Protein 2HPW (pdb70)

Sequence (228 aa):
TEGAKLFEKEIPYITELEGDVEGMKFIIKGEGTGDATTGTIKAKYICTTGDLPVPWATILSSLVFCFAKYPRHIADFFKSTQPDGYSQDRIISFDNDGQYDVKAKVTYENGTLYNRVTVKGTGFKSNGNILGMRVLYHSPPHAVYILPDRKNGGMKIEYNKAFDVMGGGHQMARHAQFNKPLGAWEEDYPLYHHLTVWTSFGKDPDDDETDHLTIVEVIKAVDLETYR

Solvent-accessible surface area: 10646 Å² total

InterPro domains:
  IPR000786 Green fluorescent protein, GFP [PR01229] (6-30)
  IPR000786 Green fluorescent protein, GFP [PR01229] (31-51)
  IPR000786 Green fluorescent protein, GFP [PR01229] (52-72)
  IPR000786 Green fluorescent protein, GFP [PR01229] (73-88)
  IPR000786 Green fluorescent protein, GFP [PR01229] (110-130)
  IPR000786 Green fluorescent protein, GFP [PR01229] (131-150)
  IPR000786 Green fluorescent protein, GFP [PR01229] (151-172)
  IPR000786 Green fluorescent protein, GFP [PR01229] (174-193)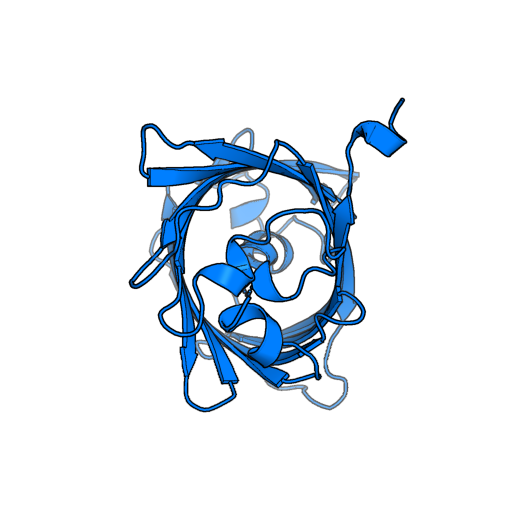
  IPR000786 Green fluorescent protein, GFP [PR01229] (194-212)
  IPR009017 Green fluorescent protein [G3DSA:2.40.155.10] (1-235)
  IPR009017 Green fluorescent protein [SSF54511] (6-229)
  IPR011584 Green fluorescent protein-related [PF01353] (17-229)

CATH classification: 2.40.155.10

Secondary structure (DSSP, 8-state):
-HHHHTTSS-EEEEEEEEEEETTEEEEEEEEEEEETTTTEEEEEEEETTSS-SS-HHHHTTT--GGGSB--TTS--HHHHTTTT-EEEEEEEEETTS-EEEEEEEEEEETTEEEEEEEEEEES--TTSTTTTT-B-S----EEEEEEEEGGGTEEEEEEEEEEEBTTS-EEEEEEEEEEEESS-----PPPSEEEEEEEEEE--T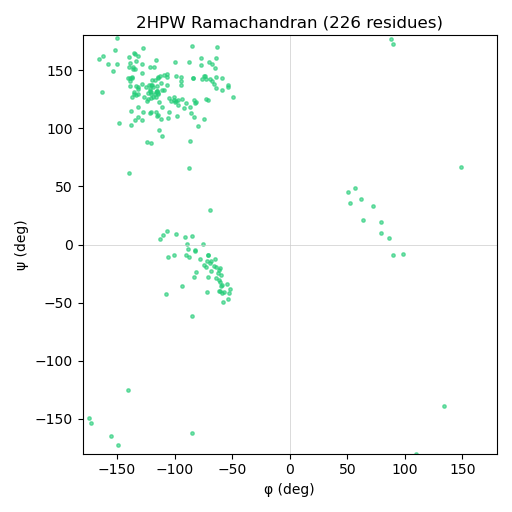T-SSS-EEEEEEEEEEE-GGGG-

Radius of gyration: 17.04 Å; Cα contacts (8 Å, |Δi|>4): 608; chains: 1; bounding box: 48×45×38 Å

Foldseek 3Di:
DVLLVLQQAKFKEWEWEWEAAVNDTWIKIKTWIAHLCQQKTWIKIFGPVAADQWAPQVCVVLRACSSANEDPPFDDQQRQLPQQWKKKWKWKQKPVAWIWGKIWTWHDDPGHIYIYMYIYIDGGDCPDCTSVVFFDRDWAKWKKKWAFDVVVAWTWIWTWTWTFGPPGDTIIITITMTMHRNDDHPPPTGHIWMKMKGKDWDDDPVDPDTHMIIMIMGIYIGDCVVVD

Organism: Clytia gregaria (NCBI:txid27801)

Structure (mmCIF, N/CA/C/O backbone):
data_2HPW
#
_entry.id   2HPW
#
_cell.length_a   53.091
_cell.length_b   91.446
_cell.length_c   110.612
_cell.angle_alpha   90.00
_cell.angle_beta   90.00
_cell.angle_gamma   90.00
#
_symmetry.space_group_name_H-M   'I 2 2 2'
#
loop_
_entity.id
_entity.type
_entity.pdbx_description
1 polymer 'Green fluorescent protein'
2 water water
#
loop_
_atom_site.group_PDB
_atom_site.id
_atom_site.type_symbol
_atom_site.label_atom_id
_atom_site.label_alt_id
_atom_site.label_comp_id
_atom_site.label_asym_id
_atom_site.label_entity_id
_atom_site.label_seq_id
_atom_site.pdbx_PDB_ins_code
_atom_site.Cartn_x
_atom_site.Cartn_y
_atom_site.Cartn_z
_atom_site.occupancy
_atom_site.B_iso_or_equiv
_atom_site.auth_seq_id
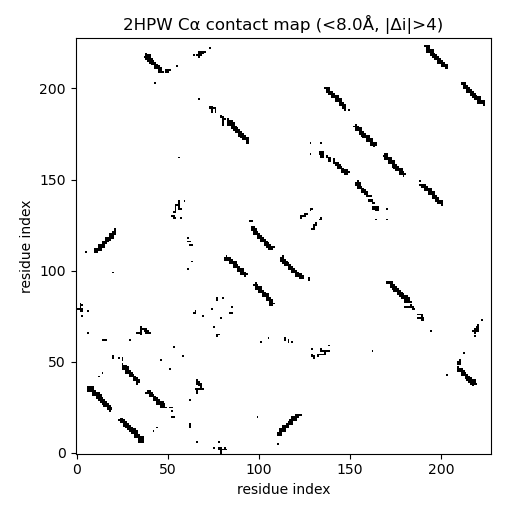_atom_site.auth_comp_id
_atom_site.auth_asym_id
_atom_site.auth_atom_id
_atom_site.pdbx_PDB_model_num
ATOM 1 N N . THR A 1 5 ? 22.148 -12.169 -50.129 1.00 38.66 5 THR A N 1
ATOM 2 C CA . THR A 1 5 ? 21.867 -12.670 -51.522 1.00 38.20 5 THR A CA 1
ATOM 3 C C . THR A 1 5 ? 21.766 -14.206 -51.594 1.00 35.45 5 THR A C 1
ATOM 4 O O . THR A 1 5 ? 20.840 -14.744 -52.215 1.00 33.86 5 THR A O 1
ATOM 8 N N . GLU A 1 6 ? 22.713 -14.898 -50.952 1.00 31.75 6 GLU A N 1
ATOM 9 C CA . GLU A 1 6 ? 22.725 -16.359 -50.929 1.00 29.13 6 GLU A CA 1
ATOM 10 C C . GLU A 1 6 ? 21.434 -16.924 -50.331 1.00 24.95 6 GLU A C 1
ATOM 11 O O . GLU A 1 6 ? 20.800 -17.795 -50.927 1.00 22.96 6 GLU A O 1
ATOM 17 N N . GLY A 1 7 ? 21.041 -16.408 -49.161 1.00 19.76 7 GLY A N 1
ATOM 18 C CA . GLY A 1 7 ? 19.833 -16.883 -48.482 1.00 14.67 7 GLY A CA 1
ATOM 19 C C . GLY A 1 7 ? 18.590 -16.752 -49.351 1.00 13.74 7 GLY A C 1
ATOM 20 O O . GLY A 1 7 ? 17.751 -17.666 -49.394 1.00 15.24 7 GLY A O 1
ATOM 21 N N . ALA A 1 8 ? 18.472 -15.630 -50.075 1.00 12.95 8 ALA A N 1
ATOM 22 C CA . ALA A 1 8 ? 17.254 -15.396 -50.882 1.00 13.74 8 ALA A CA 1
ATOM 23 C C . ALA A 1 8 ? 17.078 -16.414 -52.002 1.00 12.06 8 ALA A C 1
ATOM 24 O O . ALA A 1 8 ? 15.942 -16.721 -52.396 1.00 13.35 8 ALA A O 1
ATOM 26 N N . LYS A 1 9 ? 18.203 -16.946 -52.509 1.00 14.18 9 LYS A N 1
ATOM 27 C CA . LYS A 1 9 ? 18.149 -17.965 -53.585 1.00 15.46 9 LYS A CA 1
ATOM 28 C C . LYS A 1 9 ? 17.377 -19.214 -53.156 1.00 13.73 9 LYS A C 1
ATOM 29 O O . LYS A 1 9 ? 16.781 -19.913 -53.991 1.00 15.19 9 LYS A O 1
ATOM 35 N N . LEU A 1 10 ? 17.355 -19.472 -51.846 1.00 11.54 10 LEU A N 1
ATOM 36 C CA . LEU A 1 10 ? 16.685 -20.644 -51.302 1.00 10.68 10 LEU A CA 1
ATOM 37 C C . LEU A 1 10 ? 15.172 -20.550 -51.435 1.00 12.26 10 LEU A C 1
ATOM 38 O O . LEU A 1 10 ? 14.470 -21.549 -51.311 1.00 12.01 10 LEU A O 1
ATOM 43 N N . PHE A 1 11 ? 14.685 -19.325 -51.699 1.00 10.87 11 PHE A N 1
ATOM 44 C CA . PHE A 1 11 ? 13.246 -19.024 -51.719 1.00 14.44 11 PHE A CA 1
ATOM 45 C C . PHE A 1 11 ? 12.710 -18.724 -53.122 1.00 16.23 11 PHE A C 1
ATOM 46 O O . PHE A 1 11 ? 11.564 -18.328 -53.272 1.00 14.72 11 PHE A O 1
ATOM 54 N N . GLU A 1 12 ? 13.547 -18.932 -54.141 1.00 15.74 12 GLU A N 1
ATOM 55 C CA . GLU A 1 12 ? 13.170 -18.634 -55.536 1.00 16.61 12 GLU A CA 1
ATOM 56 C C . GLU A 1 12 ? 12.075 -19.560 -56.092 1.00 17.08 12 GLU A C 1
ATOM 57 O O . GLU A 1 12 ? 11.475 -19.274 -57.132 1.00 17.68 12 GLU A O 1
ATOM 63 N N . LYS A 1 13 ? 11.814 -20.661 -55.392 1.00 16.51 13 LYS A N 1
ATOM 64 C CA . LYS A 1 13 ? 10.675 -21.515 -55.700 1.00 18.58 13 LYS A CA 1
ATOM 65 C C . LYS A 1 13 ? 9.835 -21.755 -54.442 1.00 15.00 13 LYS A C 1
ATOM 66 O O . LYS A 1 13 ? 10.252 -21.401 -53.328 1.00 14.76 13 LYS A O 1
ATOM 72 N N . GLU A 1 14 ? 8.653 -22.325 -54.629 1.00 13.26 14 GLU A N 1
ATOM 73 C CA . GLU A 1 14 ? 7.813 -22.729 -53.510 1.00 13.46 14 GLU A CA 1
ATOM 74 C C . GLU A 1 14 ? 8.528 -23.822 -52.738 1.00 14.35 14 GLU A C 1
ATOM 75 O O . GLU A 1 14 ? 9.087 -24.757 -53.335 1.00 16.05 14 GLU A O 1
ATOM 81 N N . ILE A 1 15 ? 8.537 -23.702 -51.412 1.00 12.32 15 ILE A N 1
ATOM 82 C CA . ILE A 1 15 ? 9.207 -24.703 -50.559 1.00 10.97 15 ILE A CA 1
ATOM 83 C C . ILE A 1 15 ? 8.293 -25.108 -49.392 1.00 10.05 15 ILE A C 1
ATOM 84 O O . ILE A 1 15 ? 7.357 -24.357 -49.043 1.00 11.69 15 ILE A O 1
ATOM 89 N N . PRO A 1 16 ? 8.543 -26.303 -48.794 1.00 10.99 16 PRO A N 1
ATOM 90 C CA . PRO A 1 16 ? 7.736 -26.700 -47.642 1.00 9.89 16 PRO A CA 1
ATOM 91 C C . PRO A 1 16 ? 7.956 -25.772 -46.455 1.00 9.97 16 PRO A C 1
ATOM 92 O O . PRO A 1 16 ? 9.042 -25.189 -46.301 1.00 9.78 16 PRO A O 1
ATOM 96 N N . TYR A 1 17 ? 6.918 -25.682 -45.638 1.00 11.10 17 TYR A N 1
ATOM 97 C CA . TYR A 1 17 ? 6.833 -24.807 -44.489 1.00 9.36 17 TYR A CA 1
ATOM 98 C C . TYR A 1 17 ? 6.188 -25.616 -43.342 1.00 9.02 17 TYR A C 1
ATOM 99 O O . TYR A 1 17 ? 5.019 -26.033 -43.435 1.00 10.65 17 TYR A O 1
ATOM 108 N N . ILE A 1 18 ? 6.979 -25.836 -42.278 1.00 10.79 18 ILE A N 1
ATOM 109 C CA . ILE A 1 18 ? 6.531 -26.629 -41.116 1.00 11.56 18 ILE A CA 1
ATOM 110 C C . ILE A 1 18 ? 6.556 -25.728 -39.890 1.00 10.91 18 ILE A C 1
ATOM 111 O O . ILE A 1 18 ? 7.498 -24.985 -39.708 1.00 9.21 18 ILE A O 1
ATOM 116 N N . THR A 1 19 ? 5.499 -25.805 -39.077 1.00 9.30 19 THR A N 1
ATOM 117 C CA . THR A 1 19 ? 5.398 -25.018 -37.846 1.00 9.56 19 THR A CA 1
ATOM 118 C C . THR A 1 19 ? 5.225 -25.972 -36.669 1.00 10.93 19 THR A C 1
ATOM 119 O O . THR A 1 19 ? 4.477 -26.962 -36.762 1.00 12.15 19 THR A O 1
ATOM 123 N N . GLU A 1 20 ? 5.935 -25.680 -35.580 1.00 9.92 20 GLU A N 1
ATOM 124 C CA . GLU A 1 20 ? 5.730 -26.385 -34.325 1.00 12.70 20 GLU A CA 1
ATOM 125 C C . GLU A 1 20 ? 5.607 -25.327 -33.251 1.00 10.82 20 GLU A C 1
ATOM 126 O O . GLU A 1 20 ? 6.521 -24.553 -33.033 1.00 11.40 20 GLU A O 1
ATOM 132 N N . LEU A 1 21 ? 4.451 -25.291 -32.603 1.00 8.48 21 LEU A N 1
ATOM 133 C CA . LEU A 1 21 ? 4.211 -24.329 -31.533 1.00 8.55 21 LEU A CA 1
ATOM 134 C C . LEU A 1 21 ? 3.834 -25.050 -30.245 1.00 11.68 21 LEU A C 1
ATOM 135 O O . LEU A 1 21 ? 2.950 -25.919 -30.245 1.00 11.05 21 LEU A O 1
ATOM 140 N N . GLU A 1 22 ? 4.518 -24.677 -29.163 1.00 10.04 22 GLU A N 1
ATOM 141 C CA . GLU A 1 22 ? 4.195 -25.155 -27.810 1.00 12.11 22 GLU A CA 1
ATOM 142 C C . GLU A 1 22 ? 3.647 -23.960 -27.010 1.00 12.05 22 GLU A C 1
ATOM 143 O O . GLU A 1 22 ? 4.370 -22.983 -26.771 1.00 10.99 22 GLU A O 1
ATOM 146 N N . GLY A 1 23 ? 2.390 -24.067 -26.564 1.00 10.70 23 GLY A N 1
ATOM 147 C CA . GLY A 1 23 ? 1.725 -22.958 -25.887 1.00 10.85 23 GLY A CA 1
ATOM 148 C C . GLY A 1 23 ? 1.263 -23.289 -24.489 1.00 13.45 23 GLY A C 1
ATOM 149 O O . GLY A 1 23 ? 0.999 -24.455 -24.170 1.00 12.04 23 GLY A O 1
ATOM 150 N N . ASP A 1 24 ? 1.182 -22.258 -23.651 1.00 11.13 24 ASP A N 1
ATOM 151 C CA . ASP A 1 24 ? 0.693 -22.382 -22.281 1.00 10.99 24 ASP A CA 1
ATOM 152 C C . ASP A 1 24 ? 0.016 -21.050 -21.975 1.00 12.23 24 ASP A C 1
ATOM 153 O O . ASP A 1 24 ? 0.694 -20.037 -21.790 1.00 12.67 24 ASP A O 1
ATOM 158 N N . VAL A 1 25 ? -1.320 -21.055 -21.972 1.00 9.50 25 VAL A N 1
ATOM 159 C CA . VAL A 1 25 ? -2.082 -19.850 -21.693 1.00 10.56 25 VAL A CA 1
ATOM 160 C C . VAL A 1 25 ? -2.851 -20.102 -20.411 1.00 11.38 25 VAL A C 1
ATOM 161 O O . VAL A 1 25 ? -3.728 -20.988 -20.373 1.00 12.11 25 VAL A O 1
ATOM 165 N N . GLU A 1 26 ? -2.495 -19.347 -19.356 1.00 11.34 26 GLU A N 1
ATOM 166 C CA . GLU A 1 26 ? -3.115 -19.512 -18.032 1.00 10.04 26 GLU A CA 1
ATOM 167 C C . GLU A 1 26 ? -3.061 -20.984 -17.569 1.00 10.85 26 GLU A C 1
ATOM 168 O O . GLU A 1 26 ? -3.992 -21.473 -16.913 1.00 11.30 26 GLU A O 1
ATOM 174 N N . GLY A 1 27 ? -1.968 -21.671 -17.907 1.00 10.56 27 GLY A N 1
ATOM 175 C CA . GLY A 1 27 ? -1.764 -23.055 -17.476 1.00 10.71 27 GLY A CA 1
ATOM 176 C C . GLY A 1 27 ? -2.339 -24.080 -18.450 1.00 11.96 27 GLY A C 1
ATOM 177 O O . GLY A 1 27 ? -2.089 -25.285 -18.313 1.00 14.53 27 GLY A O 1
ATOM 178 N N . MET A 1 28 ? -3.091 -23.614 -19.449 1.00 10.30 28 MET A N 1
ATOM 179 C CA . MET A 1 28 ? -3.670 -24.529 -20.429 1.00 11.03 28 MET A CA 1
ATOM 180 C C . MET A 1 28 ? -2.633 -24.750 -21.484 1.00 13.02 28 MET A C 1
ATOM 181 O O . MET A 1 28 ? -2.270 -23.820 -22.200 1.00 12.19 28 MET A O 1
ATOM 186 N N . LYS A 1 29 ? -2.132 -25.975 -21.552 1.00 11.92 29 LYS A N 1
ATOM 187 C CA . LYS A 1 29 ? -1.045 -26.319 -22.466 1.00 12.55 29 LYS A CA 1
ATOM 188 C C . LYS A 1 29 ? -1.570 -26.886 -23.785 1.00 12.92 29 LYS A C 1
ATOM 189 O O . LYS A 1 29 ? -2.535 -27.657 -23.805 1.00 12.20 29 LYS A O 1
ATOM 193 N N . PHE A 1 30 ? -0.933 -26.501 -24.890 1.00 10.53 30 PHE A N 1
ATOM 194 C CA . PHE A 1 30 ? -1.348 -26.991 -26.189 1.00 12.75 30 PHE A CA 1
ATOM 195 C C . PHE A 1 30 ? -0.177 -27.069 -27.139 1.00 11.89 30 PHE A C 1
ATOM 196 O O . PHE A 1 30 ? 0.831 -26.366 -26.956 1.00 12.15 30 PHE A O 1
ATOM 204 N N . ILE A 1 31 ? -0.305 -27.944 -28.133 1.00 10.94 31 ILE A N 1
ATOM 205 C CA . ILE A 1 31 ? 0.695 -28.061 -29.190 1.00 11.33 31 ILE A CA 1
ATOM 206 C C . ILE A 1 31 ? -0.005 -27.895 -30.535 1.00 11.16 31 ILE A C 1
ATOM 207 O O . ILE A 1 31 ? -1.082 -28.446 -30.755 1.00 10.85 31 ILE A O 1
ATOM 212 N N . ILE A 1 32 ? 0.605 -27.103 -31.423 1.00 10.54 32 ILE A N 1
ATOM 213 C CA . ILE A 1 32 ? 0.105 -26.952 -32.774 1.00 9.91 32 ILE A CA 1
ATOM 214 C C . ILE A 1 32 ? 1.189 -27.389 -33.745 1.00 9.45 32 ILE A C 1
ATOM 215 O O . ILE A 1 32 ? 2.366 -26.989 -33.606 1.00 11.60 32 ILE A O 1
ATOM 220 N N . LYS A 1 33 ? 0.804 -28.246 -34.703 1.00 9.86 33 LYS A N 1
ATOM 221 C CA . LYS A 1 33 ? 1.715 -28.642 -35.783 1.00 13.38 33 LYS A CA 1
ATOM 222 C C . LYS A 1 33 ? 1.155 -28.153 -37.108 1.00 12.38 33 LYS A C 1
ATOM 223 O O . LYS A 1 33 ? 0.008 -28.419 -37.435 1.00 11.70 33 LYS A O 1
ATOM 229 N N . GLY A 1 34 ? 1.970 -27.431 -37.870 1.00 11.32 34 GLY A N 1
ATOM 230 C CA . GLY A 1 34 ? 1.533 -26.932 -39.172 1.00 11.25 34 GLY A CA 1
ATOM 231 C C . GLY A 1 34 ? 2.310 -27.569 -40.295 1.00 10.17 34 GLY A C 1
ATOM 232 O O . GLY A 1 34 ? 3.513 -27.853 -40.156 1.00 10.67 34 GLY A O 1
ATOM 233 N N . GLU A 1 35 ? 1.617 -27.815 -41.411 1.00 11.62 35 GLU A N 1
ATOM 234 C CA . GLU A 1 35 ? 2.262 -28.318 -42.617 1.00 15.76 35 GLU A CA 1
ATOM 235 C C . GLU A 1 35 ? 1.725 -27.515 -43.788 1.00 11.59 35 GLU A C 1
ATOM 236 O O . GLU A 1 35 ? 0.508 -27.326 -43.925 1.00 13.17 35 GLU A O 1
ATOM 242 N N . GLY A 1 36 ? 2.632 -26.995 -44.612 1.00 10.44 36 GLY A N 1
ATOM 243 C CA . GLY A 1 36 ? 2.206 -26.197 -45.762 1.00 11.65 36 GLY A CA 1
ATOM 244 C C . GLY A 1 36 ? 3.348 -25.840 -46.677 1.00 12.55 36 GLY A C 1
ATOM 245 O O . GLY A 1 36 ? 4.357 -26.557 -46.748 1.00 11.12 36 GLY A O 1
ATOM 246 N N . THR A 1 37 ? 3.183 -24.731 -47.387 1.00 10.83 37 THR A N 1
ATOM 247 C CA . THR A 1 37 ? 4.190 -24.247 -48.331 1.00 10.66 37 THR A CA 1
ATOM 248 C C . THR A 1 37 ? 4.319 -22.734 -48.218 1.00 10.65 37 THR A C 1
ATOM 249 O O . THR A 1 37 ? 3.401 -22.064 -47.773 1.00 10.41 37 THR A O 1
ATOM 253 N N . GLY A 1 38 ? 5.471 -22.209 -48.611 1.00 9.40 38 GLY A N 1
ATOM 254 C CA . GLY A 1 38 ? 5.615 -20.755 -48.740 1.00 8.71 38 GLY A CA 1
ATOM 255 C C . GLY A 1 38 ? 6.254 -20.472 -50.079 1.00 9.92 38 GLY A C 1
ATOM 256 O O . GLY A 1 38 ? 7.221 -21.138 -50.473 1.00 10.11 38 GLY A O 1
ATOM 257 N N . ASP A 1 39 ? 5.703 -19.483 -50.785 1.00 10.09 39 ASP A N 1
ATOM 258 C CA . ASP A 1 39 ? 6.191 -19.122 -52.111 1.00 11.05 39 ASP A CA 1
ATOM 259 C C . ASP A 1 39 ? 6.570 -17.633 -52.162 1.00 11.43 39 ASP A C 1
ATOM 260 O O . ASP A 1 39 ? 5.726 -16.759 -52.522 1.00 10.94 39 ASP A O 1
ATOM 265 N N . ALA A 1 40 ? 7.824 -17.337 -51.808 1.00 11.89 40 ALA A N 1
ATOM 266 C CA . ALA A 1 40 ? 8.288 -15.923 -51.718 1.00 11.18 40 ALA A CA 1
ATOM 267 C C . ALA A 1 40 ? 8.209 -15.181 -53.060 1.00 13.21 40 ALA A C 1
ATOM 268 O O . ALA A 1 40 ? 8.161 -13.942 -53.082 1.00 14.37 40 ALA A O 1
ATOM 270 N N . THR A 1 41 ? 8.185 -15.920 -54.180 1.00 11.28 41 THR A N 1
ATOM 271 C CA . THR A 1 41 ? 8.049 -15.233 -55.498 1.00 13.15 41 THR A CA 1
ATOM 272 C C . THR A 1 41 ? 6.750 -14.417 -55.561 1.00 12.27 41 THR A C 1
ATOM 273 O O . THR A 1 41 ? 6.745 -13.283 -56.054 1.00 13.20 41 THR A O 1
ATOM 277 N N . THR A 1 42 ? 5.657 -15.000 -55.042 1.00 9.70 42 THR A N 1
ATOM 278 C CA . THR A 1 42 ? 4.342 -14.351 -55.057 1.00 10.47 42 THR A CA 1
ATOM 279 C C . THR A 1 42 ? 3.912 -13.822 -53.674 1.00 10.13 42 THR A C 1
ATOM 280 O O . THR A 1 42 ? 2.932 -13.092 -53.578 1.00 12.85 42 THR A O 1
ATOM 284 N N . GLY A 1 43 ? 4.654 -14.203 -52.622 1.00 8.96 43 GLY A N 1
ATOM 285 C CA . GLY A 1 43 ? 4.299 -13.867 -51.233 1.00 9.59 43 GLY A CA 1
ATOM 286 C C . GLY A 1 43 ? 3.226 -14.754 -50.657 1.00 10.96 43 GLY A C 1
ATOM 287 O O . GLY A 1 43 ? 2.578 -14.383 -49.677 1.00 10.37 43 GLY A O 1
ATOM 288 N N . THR A 1 44 ? 3.022 -15.936 -51.258 1.00 10.36 44 THR A N 1
ATOM 289 C CA . THR A 1 44 ? 1.860 -16.780 -50.886 1.00 10.68 44 THR A CA 1
ATOM 290 C C . THR A 1 44 ? 2.227 -17.910 -49.908 1.00 10.15 44 THR A C 1
ATOM 291 O O . THR A 1 44 ? 3.081 -18.742 -50.197 1.00 11.09 44 THR A O 1
ATOM 295 N N . ILE A 1 45 ? 1.547 -17.914 -48.761 1.00 8.79 45 ILE A N 1
ATOM 296 C CA . ILE A 1 45 ? 1.699 -18.961 -47.739 1.00 9.22 45 ILE A CA 1
ATOM 297 C C . ILE A 1 45 ? 0.413 -19.769 -47.693 1.00 9.75 45 ILE A C 1
ATOM 298 O O . ILE A 1 45 ? -0.679 -19.195 -47.647 1.00 9.97 45 ILE A O 1
ATOM 303 N N . LYS A 1 46 ? 0.541 -21.103 -47.700 1.00 9.46 46 LYS A N 1
ATOM 304 C CA . LYS A 1 46 ? -0.630 -21.986 -47.569 1.00 12.55 46 LYS A CA 1
ATOM 305 C C . LYS A 1 46 ? -0.314 -23.016 -46.537 1.00 11.38 46 LYS A C 1
ATOM 306 O O . LYS A 1 46 ? 0.722 -23.637 -46.595 1.00 12.07 46 LYS A O 1
ATOM 312 N N . ALA A 1 47 ? -1.199 -23.195 -45.558 1.00 12.17 47 ALA A N 1
ATOM 313 C CA . ALA A 1 47 ? -0.914 -24.170 -44.516 1.00 10.32 47 ALA A CA 1
ATOM 314 C C . ALA A 1 47 ? -2.144 -24.669 -43.803 1.00 9.95 47 ALA A C 1
ATOM 315 O O . ALA A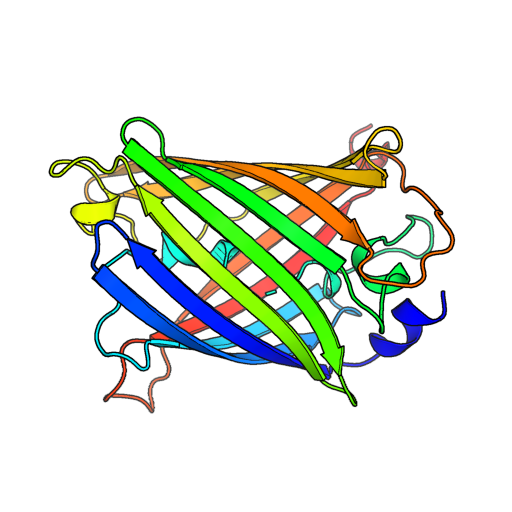 1 47 ? -3.175 -23.991 -43.743 1.00 10.90 47 ALA A O 1
ATOM 317 N N . LYS A 1 48 ? -2.009 -25.872 -43.251 1.00 11.09 48 LYS A N 1
ATOM 318 C CA . LYS A 1 48 ? -2.976 -26.402 -42.305 1.00 11.51 48 LYS A CA 1
ATOM 319 C C . LYS A 1 48 ? -2.290 -26.625 -40.959 1.00 10.11 48 LYS A C 1
ATOM 320 O O . LYS A 1 48 ? -1.202 -27.241 -40.894 1.00 11.08 48 LYS A O 1
ATOM 326 N N . TYR A 1 49 ? -2.903 -26.101 -39.894 1.00 10.33 49 TYR A N 1
ATOM 327 C CA . TYR A 1 49 ? -2.361 -26.220 -38.543 1.00 11.93 49 TYR A CA 1
ATOM 328 C C . TYR A 1 49 ? -3.312 -27.064 -37.718 1.00 12.45 49 TYR A C 1
ATOM 329 O O . TYR A 1 49 ? -4.495 -26.791 -37.684 1.00 11.35 49 TYR A O 1
ATOM 338 N N . ILE A 1 50 ? -2.782 -28.075 -37.040 1.00 10.11 50 ILE A N 1
ATOM 339 C CA . ILE A 1 50 ? -3.607 -28.951 -36.216 1.00 12.71 50 ILE A CA 1
ATOM 340 C C . ILE A 1 50 ? -3.192 -28.783 -34.769 1.00 11.55 50 ILE A C 1
ATOM 341 O O . ILE A 1 50 ? -2.003 -28.818 -34.460 1.00 11.69 50 ILE A O 1
ATOM 346 N N . CYS A 1 51 ? -4.181 -28.595 -33.882 1.00 11.48 51 CYS A N 1
ATOM 347 C CA . CYS A 1 51 ? -3.900 -28.638 -32.458 1.00 10.64 51 CYS A CA 1
ATOM 348 C C . CYS A 1 51 ? -3.827 -30.114 -32.049 1.00 12.88 51 CYS A C 1
ATOM 349 O O . CYS A 1 51 ? -4.849 -30.780 -31.917 1.00 12.24 51 CYS A O 1
ATOM 352 N N . THR A 1 52 ? -2.614 -30.622 -31.891 1.00 12.40 52 THR A N 1
ATOM 353 C CA . THR A 1 52 ? -2.428 -32.086 -31.726 1.00 14.77 52 THR A CA 1
ATOM 354 C C . THR A 1 52 ? -2.771 -32.571 -30.308 1.00 14.69 52 THR A C 1
ATOM 355 O O . THR A 1 52 ? -2.901 -33.774 -30.071 1.00 17.45 52 THR A O 1
ATOM 359 N N . THR A 1 53 ? -2.931 -31.624 -29.383 1.00 12.55 53 THR A N 1
ATOM 360 C CA . THR A 1 53 ? -3.261 -31.939 -27.991 1.00 13.31 53 THR A CA 1
ATOM 361 C C . THR A 1 53 ? -4.786 -32.005 -27.729 1.00 15.82 53 THR A C 1
ATOM 362 O O . THR A 1 53 ? -5.215 -32.426 -26.642 1.00 16.24 53 THR A O 1
ATOM 366 N N . GLY A 1 54 ? -5.585 -31.599 -28.714 1.00 14.32 54 GLY A N 1
ATOM 367 C CA . GLY A 1 54 ? -7.039 -31.602 -28.587 1.00 14.96 54 GLY A CA 1
ATOM 368 C C . GLY A 1 54 ? -7.597 -30.294 -29.086 1.00 15.26 54 GLY A C 1
ATOM 369 O O . GLY A 1 54 ? -7.130 -29.754 -30.100 1.00 15.97 54 GLY A O 1
ATOM 370 N N . ASP A 1 55 ? -8.587 -29.762 -28.375 1.00 12.12 55 ASP A N 1
ATOM 371 C CA . ASP A 1 55 ? -9.154 -28.466 -28.734 1.00 12.47 55 ASP A CA 1
ATOM 372 C C . ASP A 1 55 ? -8.187 -27.358 -28.388 1.00 11.85 55 ASP A C 1
ATOM 373 O O . ASP A 1 55 ? -7.498 -27.411 -27.340 1.00 9.92 55 ASP A O 1
ATOM 378 N N . LEU A 1 56 ? -8.131 -26.349 -29.255 1.00 11.26 56 LEU A N 1
ATOM 379 C CA . LEU A 1 56 ? -7.339 -25.186 -28.959 1.00 11.44 56 LEU A CA 1
ATOM 380 C C . LEU A 1 56 ? -8.069 -24.387 -27.871 1.00 11.52 56 LEU A C 1
ATOM 381 O O . LEU A 1 56 ? -9.239 -24.052 -28.043 1.00 11.96 56 LEU A O 1
ATOM 386 N N . PRO A 1 57 ? -7.378 -24.087 -26.736 1.00 12.74 57 PRO A N 1
ATOM 387 C CA . PRO A 1 57 ? -8.061 -23.381 -25.602 1.00 13.74 57 PRO A CA 1
ATOM 388 C C . PRO A 1 57 ? -8.103 -21.844 -25.701 1.00 12.88 57 PRO A C 1
ATOM 389 O O . PRO A 1 57 ? -8.516 -21.160 -24.741 1.00 12.27 57 PRO A O 1
ATOM 393 N N . VAL A 1 58 ? -7.660 -21.312 -26.848 1.00 10.54 58 VAL A N 1
ATOM 394 C CA . VAL A 1 58 ? -7.776 -19.879 -27.174 1.00 11.30 58 VAL A CA 1
ATOM 395 C C . VAL A 1 58 ? -8.291 -19.756 -28.625 1.00 11.08 58 VAL A C 1
ATOM 396 O O . VAL A 1 58 ? -8.242 -20.737 -29.384 1.00 10.47 58 VAL A O 1
ATOM 400 N N . PRO A 1 59 ? -8.789 -18.567 -29.018 1.00 11.69 59 PRO A N 1
ATOM 401 C CA . PRO A 1 59 ? -9.257 -18.465 -30.415 1.00 11.08 59 PRO A CA 1
ATOM 402 C C . PRO A 1 59 ? -8.128 -18.599 -31.458 1.00 11.92 59 PRO A C 1
ATOM 403 O O . PRO A 1 59 ? -7.032 -18.025 -31.285 1.00 11.54 59 PRO A O 1
ATOM 407 N N . TRP A 1 60 ? -8.405 -19.335 -32.542 1.00 10.90 60 TRP A N 1
ATOM 408 C CA . TRP A 1 60 ? -7.417 -19.518 -33.621 1.00 9.49 60 TRP A CA 1
ATOM 409 C C . TRP A 1 60 ? -6.866 -18.185 -34.132 1.00 8.57 60 TRP A C 1
ATOM 410 O O . TRP A 1 60 ? -5.658 -18.066 -34.405 1.00 9.73 60 TRP A O 1
ATOM 421 N N . ALA A 1 61 ? -7.743 -17.199 -34.279 1.00 10.08 61 ALA A N 1
ATOM 422 C CA . ALA A 1 61 ? -7.311 -15.924 -34.872 1.00 12.05 61 ALA A CA 1
ATOM 423 C C . ALA A 1 61 ? -6.179 -15.304 -34.037 1.00 11.23 61 ALA A C 1
ATOM 424 O O . ALA A 1 61 ? -5.249 -14.708 -34.590 1.00 9.71 61 ALA A O 1
ATOM 426 N N . THR A 1 62 ? -6.241 -15.487 -32.703 1.00 7.68 62 THR A N 1
ATOM 427 C CA . THR A 1 62 ? -5.264 -14.837 -31.797 1.00 7.66 62 THR A CA 1
ATOM 428 C C . THR A 1 62 ? -3.876 -15.506 -31.839 1.00 8.51 62 THR A C 1
ATOM 429 O O . THR A 1 62 ? -2.878 -14.903 -31.396 1.00 9.90 62 THR A O 1
ATOM 433 N N . ILE A 1 63 ? -3.827 -16.748 -32.356 1.00 8.10 63 ILE A N 1
ATOM 434 C CA . ILE A 1 63 ? -2.575 -17.503 -32.428 1.00 9.32 63 ILE A CA 1
ATOM 435 C C . ILE A 1 63 ? -1.919 -17.500 -33.829 1.00 9.30 63 ILE A C 1
ATOM 436 O O . ILE A 1 63 ? -0.764 -17.947 -33.981 1.00 9.18 63 ILE A O 1
ATOM 441 N N . LEU A 1 64 ? -2.652 -16.981 -34.837 1.00 8.53 64 LEU A N 1
ATOM 442 C CA . LEU A 1 64 ? -2.156 -16.957 -36.208 1.00 8.89 64 LEU A CA 1
ATOM 443 C C . LEU A 1 64 ? -0.771 -16.286 -36.323 1.00 7.98 64 LEU A C 1
ATOM 444 O O . LEU A 1 64 ? 0.129 -16.829 -36.954 1.00 9.71 64 LEU A O 1
ATOM 449 N N . SER A 1 65 ? -0.592 -15.113 -35.701 1.00 8.37 65 SER A N 1
ATOM 450 C CA . SER A 1 65 ? 0.667 -14.382 -35.942 1.00 8.98 65 SER A CA 1
ATOM 451 C C . SER A 1 65 ? 1.865 -15.128 -35.319 1.00 7.86 65 SER A C 1
ATOM 452 O O . SER A 1 65 ? 3.011 -14.946 -35.737 1.00 9.16 65 SER A O 1
ATOM 455 N N . SER A 1 66 ? 1.586 -15.977 -34.314 1.00 6.45 66 SER A N 1
ATOM 456 C CA . SER A 1 66 ? 2.636 -16.796 -33.719 1.00 8.19 66 SER A CA 1
ATOM 457 C C . SER A 1 66 ? 3.051 -17.895 -34.700 1.00 9.70 66 SER A C 1
ATOM 458 O O . SER A 1 66 ? 4.218 -18.169 -34.867 1.00 8.75 66 SER A O 1
ATOM 461 N N . LEU A 1 67 ? 2.057 -18.487 -35.370 1.00 7.72 67 LEU A N 1
ATOM 462 C CA . LEU A 1 67 ? 2.288 -19.599 -36.315 1.00 9.39 67 LEU A CA 1
ATOM 463 C C . LEU A 1 67 ? 3.035 -19.112 -37.577 1.00 9.32 67 LEU A C 1
ATOM 464 O O . LEU A 1 67 ? 3.751 -19.847 -38.243 1.00 9.15 67 LEU A O 1
ATOM 490 N N . VAL A 1 69 ? 6.265 -16.190 -40.453 1.00 8.78 71 VAL A N 1
ATOM 491 C CA . VAL A 1 69 ? 7.293 -16.583 -41.435 1.00 8.85 71 VAL A CA 1
ATOM 492 C C . VAL A 1 69 ? 7.393 -15.493 -42.491 1.00 9.78 71 VAL A C 1
ATOM 493 O O . VAL A 1 69 ? 7.051 -15.685 -43.648 1.00 9.24 71 VAL A O 1
ATOM 497 N N . PHE A 1 70 ? 7.870 -14.333 -42.047 1.00 9.39 72 PHE A N 1
ATOM 498 C CA . PHE A 1 70 ? 8.022 -13.181 -42.946 1.00 7.48 72 PHE A CA 1
ATOM 499 C C . PHE A 1 70 ? 9.047 -13.428 -44.039 1.00 7.59 72 PHE A C 1
ATOM 500 O O . PHE A 1 70 ? 9.131 -12.637 -45.014 1.00 8.84 72 PHE A O 1
ATOM 508 N N . CYS A 1 71 ? 9.839 -14.508 -43.895 1.00 8.66 73 CYS A N 1
ATOM 509 C CA . CYS A 1 71 ? 10.798 -14.905 -44.954 1.00 7.60 73 CYS A CA 1
ATOM 510 C C . CYS A 1 71 ? 10.070 -15.221 -46.291 1.00 8.51 73 CYS A C 1
ATOM 511 O O . CYS A 1 71 ? 10.704 -15.217 -47.347 1.00 9.47 73 CYS A O 1
ATOM 514 N N . PHE A 1 72 ? 8.762 -15.507 -46.223 1.00 9.06 74 PHE A N 1
ATOM 515 C CA . PHE A 1 72 ? 7.981 -15.784 -47.439 1.00 8.41 74 PHE A CA 1
ATOM 516 C C . PHE A 1 72 ? 7.357 -14.510 -48.067 1.00 9.75 74 PHE A C 1
ATOM 517 O O . PHE A 1 72 ? 6.678 -14.591 -49.101 1.00 9.73 74 PHE A O 1
ATOM 525 N N . ALA A 1 73 ? 7.602 -13.339 -47.459 1.00 8.34 75 ALA A N 1
ATOM 526 C CA . ALA A 1 73 ? 7.124 -12.068 -48.047 1.00 10.19 75 ALA A CA 1
ATOM 527 C C . ALA A 1 73 ? 7.709 -11.878 -49.442 1.00 10.75 75 ALA A C 1
ATOM 528 O O . ALA A 1 73 ? 8.863 -12.225 -49.701 1.00 10.58 75 ALA A O 1
ATOM 530 N N . LYS A 1 74 ? 6.899 -11.308 -50.331 1.00 10.54 76 LYS A N 1
ATOM 531 C CA . LYS A 1 74 ? 7.368 -10.891 -51.629 1.00 10.91 76 LYS A CA 1
ATOM 532 C C . LYS A 1 74 ? 8.206 -9.623 -51.471 1.00 9.99 76 LYS A C 1
ATOM 533 O O . LYS A 1 74 ? 7.663 -8.539 -51.184 1.00 11.38 76 LYS A O 1
ATOM 539 N N . TYR A 1 75 ? 9.525 -9.759 -51.642 1.00 10.71 77 TYR A N 1
ATOM 540 C CA . TYR A 1 75 ? 10.430 -8.602 -51.570 1.00 9.83 77 TYR A CA 1
ATOM 541 C C . TYR A 1 75 ? 10.927 -8.214 -52.954 1.00 9.76 77 TYR A C 1
ATOM 542 O O . TYR A 1 75 ? 11.327 -9.089 -53.731 1.00 10.77 77 TYR A O 1
ATOM 551 N N . PRO A 1 76 ? 10.951 -6.901 -53.239 1.00 11.34 78 PRO A N 1
ATOM 552 C CA . PRO A 1 76 ? 11.583 -6.437 -54.482 1.00 11.68 78 PRO A CA 1
ATOM 553 C C . PRO A 1 76 ? 13.090 -6.472 -54.279 1.00 12.77 78 PRO A C 1
ATOM 554 O O . PRO A 1 76 ? 13.563 -6.494 -53.122 1.00 12.50 78 PRO A O 1
ATOM 558 N N . ARG A 1 77 ? 13.854 -6.478 -55.372 1.00 13.76 79 ARG A N 1
ATOM 559 C CA . ARG A 1 77 ? 15.294 -6.617 -55.272 1.00 14.04 79 ARG A CA 1
ATOM 560 C C . ARG A 1 77 ? 15.988 -5.472 -54.516 1.00 12.40 79 ARG A C 1
ATOM 561 O O . ARG A 1 77 ? 17.062 -5.661 -53.986 1.00 15.56 79 ARG A O 1
ATOM 569 N N . HIS A 1 78 ? 15.362 -4.289 -54.481 1.00 11.45 80 HIS A N 1
ATOM 570 C CA . HIS A 1 78 ? 16.032 -3.106 -53.950 1.00 12.49 80 HIS A CA 1
ATOM 571 C C . HIS A 1 78 ? 15.900 -2.888 -52.433 1.00 16.61 80 HIS A C 1
ATOM 572 O O . HIS A 1 78 ? 16.580 -2.021 -51.877 1.00 21.06 80 HIS A O 1
ATOM 579 N N . ILE A 1 79 ? 15.017 -3.646 -51.775 1.00 13.00 81 ILE A N 1
ATOM 580 C CA . ILE A 1 79 ? 14.890 -3.565 -50.324 1.00 10.87 81 ILE A CA 1
ATOM 581 C C . ILE A 1 79 ? 15.643 -4.734 -49.695 1.00 9.43 81 ILE A C 1
ATOM 582 O O . ILE A 1 79 ? 15.392 -5.875 -50.045 1.00 11.80 81 ILE A O 1
ATOM 587 N N . ALA A 1 80 ? 16.576 -4.426 -48.789 1.00 11.11 82 ALA A N 1
ATOM 588 C CA . ALA A 1 80 ? 17.327 -5.475 -48.084 1.00 10.65 82 ALA A CA 1
ATOM 589 C C . ALA A 1 80 ? 16.335 -6.338 -47.350 1.00 9.66 82 ALA A C 1
ATOM 590 O O . ALA A 1 80 ? 15.420 -5.834 -46.672 1.00 10.21 82 ALA A O 1
ATOM 592 N N . ASP A 1 81 ? 16.514 -7.640 -47.498 1.00 9.86 83 ASP A N 1
ATOM 593 C CA . ASP A 1 81 ? 15.539 -8.614 -47.030 1.00 8.58 83 ASP A CA 1
ATOM 594 C C . ASP A 1 81 ? 16.156 -9.360 -45.862 1.00 10.36 83 ASP A C 1
ATOM 595 O O . ASP A 1 81 ? 16.898 -10.339 -46.050 1.00 10.24 83 ASP A O 1
ATOM 600 N N . PHE A 1 82 ? 15.875 -8.873 -44.658 1.00 9.54 84 PHE A N 1
ATOM 601 C CA . PHE A 1 82 ? 16.482 -9.443 -43.447 1.00 10.10 84 PHE A CA 1
ATOM 602 C C . PHE A 1 82 ? 16.124 -10.921 -43.276 1.00 10.39 84 PHE A C 1
ATOM 603 O O . PHE A 1 82 ? 16.974 -11.760 -42.869 1.00 11.09 84 PHE A O 1
ATOM 611 N N . PHE A 1 83 ? 14.870 -11.236 -43.583 1.00 8.76 85 PHE A N 1
ATOM 612 C CA . PHE A 1 83 ? 14.314 -12.541 -43.256 1.00 8.58 85 PHE A CA 1
ATOM 613 C C . PHE A 1 83 ? 14.897 -13.651 -44.126 1.00 10.00 85 PHE A C 1
ATOM 614 O O . PHE A 1 83 ? 14.994 -14.814 -43.684 1.00 11.35 85 PHE A O 1
ATOM 622 N N . LYS A 1 84 ? 15.309 -13.298 -45.343 1.00 7.89 86 LYS A N 1
ATOM 623 C CA . LYS A 1 84 ? 15.958 -14.280 -46.227 1.00 8.69 86 LYS A CA 1
ATOM 624 C C . LYS A 1 84 ? 17.477 -14.230 -46.098 1.00 9.07 86 LYS A C 1
ATOM 625 O O . LYS A 1 84 ? 18.142 -15.266 -46.190 1.00 10.27 86 LYS A O 1
ATOM 631 N N . SER A 1 85 ? 18.023 -13.018 -45.890 1.00 9.82 87 SER A N 1
ATOM 632 C CA . SER A 1 85 ? 19.485 -12.790 -45.843 1.00 11.50 87 SER A CA 1
ATOM 633 C C . SER A 1 85 ? 20.121 -13.596 -44.729 1.00 10.31 87 SER A C 1
ATOM 634 O O . SER A 1 85 ? 21.267 -14.051 -44.849 1.00 11.95 87 SER A O 1
ATOM 637 N N . THR A 1 86 ? 19.348 -13.781 -43.646 1.00 7.90 88 THR A N 1
ATOM 638 C CA . THR A 1 86 ? 19.817 -14.503 -42.432 1.00 7.73 88 THR A CA 1
ATOM 639 C C . THR A 1 86 ? 19.710 -16.030 -42.549 1.00 8.59 88 THR A C 1
ATOM 640 O O . THR A 1 86 ? 20.136 -16.764 -41.638 1.00 10.67 88 THR A O 1
ATOM 644 N N . GLN A 1 87 ? 19.126 -16.502 -43.651 1.00 9.97 89 GLN A N 1
ATOM 645 C CA . GLN A 1 87 ? 19.044 -17.932 -43.925 1.00 8.35 89 GLN A CA 1
ATOM 646 C C . GLN A 1 87 ? 20.304 -18.427 -44.677 1.00 10.11 89 GLN A C 1
ATOM 647 O O . GLN A 1 87 ? 20.986 -17.635 -45.346 1.00 11.18 89 GLN A O 1
ATOM 653 N N . PRO A 1 88 ? 20.608 -19.749 -44.585 1.00 11.15 90 PRO A N 1
ATOM 654 C CA . PRO A 1 88 ? 19.835 -20.793 -43.901 1.00 9.73 90 PRO A CA 1
ATOM 655 C C . PRO A 1 88 ? 20.041 -20.917 -42.367 1.00 11.08 90 PRO A C 1
ATOM 656 O O . PRO A 1 88 ? 19.321 -21.693 -41.734 1.00 12.17 90 PRO A O 1
ATOM 660 N N . ASP A 1 89 ? 20.977 -20.157 -41.766 1.00 10.15 91 ASP A N 1
ATOM 661 C CA . ASP A 1 89 ? 21.207 -20.299 -40.308 1.00 10.20 91 ASP A CA 1
ATOM 662 C C . ASP A 1 89 ? 19.951 -19.946 -39.533 1.00 11.55 91 ASP A C 1
ATOM 663 O O . ASP A 1 89 ? 19.602 -20.623 -38.557 1.00 10.91 91 ASP A O 1
ATOM 668 N N . GLY A 1 90 ? 19.258 -18.889 -39.997 1.00 10.25 92 GLY A N 1
ATOM 669 C CA . GLY A 1 90 ? 17.963 -18.513 -39.450 1.00 11.04 92 GLY A CA 1
ATOM 670 C C . GLY A 1 90 ? 17.960 -17.219 -38.648 1.00 9.85 92 GLY A C 1
ATOM 671 O O . GLY A 1 90 ? 19.002 -16.546 -38.498 1.00 9.42 92 GLY A O 1
ATOM 672 N N . TYR A 1 91 ? 16.779 -16.866 -38.141 1.00 7.97 93 TYR A N 1
ATOM 673 C CA . TYR A 1 91 ? 16.639 -15.730 -37.252 1.00 7.68 93 TYR A CA 1
ATOM 674 C C . TYR A 1 91 ? 15.743 -16.030 -36.062 1.00 9.65 93 TYR A C 1
ATOM 675 O O . TYR A 1 91 ? 14.864 -16.903 -36.130 1.00 10.95 93 TYR A O 1
ATOM 684 N N . SER A 1 92 ? 15.995 -15.325 -34.962 1.00 9.25 94 SER A N 1
ATOM 685 C CA . SER A 1 92 ? 15.100 -15.346 -33.829 1.00 7.80 94 SER A CA 1
ATOM 686 C C . SER A 1 92 ? 13.995 -14.317 -34.082 1.00 8.16 94 SER A C 1
ATOM 687 O O . SER A 1 92 ? 14.265 -13.234 -34.639 1.00 9.84 94 SER A O 1
ATOM 690 N N . GLN A 1 93 ? 12.765 -14.642 -33.659 1.00 7.22 95 GLN A N 1
ATOM 691 C CA . GLN A 1 93 ? 11.637 -13.711 -33.762 1.00 7.48 95 GLN A CA 1
ATOM 692 C C . GLN A 1 93 ? 10.856 -13.817 -32.475 1.00 8.40 95 GLN A C 1
ATOM 693 O O . GLN A 1 93 ? 10.145 -14.784 -32.260 1.00 8.32 95 GLN A O 1
ATOM 699 N N . ASP A 1 94 ? 11.048 -12.822 -31.606 1.00 7.45 96 ASP A N 1
ATOM 700 C CA . ASP A 1 94 ? 10.397 -12.799 -30.301 1.00 8.01 96 ASP A CA 1
ATOM 701 C C . ASP A 1 94 ? 9.489 -11.592 -30.232 1.00 9.97 96 ASP A C 1
ATOM 702 O O . ASP A 1 94 ? 9.826 -10.519 -30.745 1.00 10.72 96 ASP A O 1
ATOM 707 N N . ARG A 1 95 ? 8.332 -11.765 -29.609 1.00 8.02 97 ARG A N 1
ATOM 708 C CA . ARG A 1 95 ? 7.373 -10.666 -29.501 1.00 7.87 97 ARG A CA 1
ATOM 709 C C . ARG A 1 95 ? 6.476 -10.792 -28.307 1.00 10.44 97 ARG A C 1
ATOM 710 O O . ARG A 1 95 ? 6.175 -11.906 -27.855 1.00 10.77 97 ARG A O 1
ATOM 718 N N . ILE A 1 96 ? 6.071 -9.636 -27.783 1.00 7.83 98 ILE A N 1
ATOM 719 C CA . ILE A 1 96 ? 4.985 -9.565 -26.808 1.00 7.04 98 ILE A CA 1
ATOM 720 C C . ILE A 1 96 ? 3.741 -9.063 -27.542 1.00 9.43 98 ILE A C 1
ATOM 721 O O . ILE A 1 96 ? 3.772 -7.996 -28.186 1.00 8.52 98 ILE A O 1
ATOM 726 N N . ILE A 1 97 ? 2.670 -9.847 -27.465 1.00 7.50 99 ILE A N 1
ATOM 727 C CA . ILE A 1 97 ? 1.398 -9.474 -28.060 1.00 8.60 99 ILE A CA 1
ATOM 728 C C . ILE A 1 97 ? 0.482 -9.077 -26.929 1.00 8.29 99 ILE A C 1
ATOM 729 O O . ILE A 1 97 ? 0.047 -9.937 -26.129 1.00 9.80 99 ILE A O 1
ATOM 734 N N . SER A 1 98 ? 0.206 -7.787 -26.833 1.00 7.79 100 SER A N 1
ATOM 735 C CA . SER A 1 98 ? -0.653 -7.279 -25.777 1.00 7.22 100 SER A CA 1
ATOM 736 C C . SER A 1 98 ? -2.065 -7.111 -26.291 1.00 10.06 100 SER A C 1
ATOM 737 O O . SER A 1 98 ? -2.299 -6.374 -27.229 1.00 10.70 100 SER A O 1
ATOM 740 N N . PHE A 1 99 ? -3.013 -7.811 -25.671 1.00 9.74 101 PHE A N 1
ATOM 741 C CA . PHE A 1 99 ? -4.410 -7.663 -26.032 1.00 10.40 101 PHE A CA 1
ATOM 742 C C . PHE A 1 99 ? -5.046 -6.574 -25.191 1.00 10.03 101 PHE A C 1
ATOM 743 O O . PHE A 1 99 ? -5.047 -6.674 -23.963 1.00 10.95 101 PHE A O 1
ATOM 751 N N . ASP A 1 100 ? -5.597 -5.539 -25.849 1.00 10.09 102 ASP A N 1
ATOM 752 C CA . ASP A 1 100 ? -6.181 -4.412 -25.101 1.00 9.42 102 ASP A CA 1
ATOM 753 C C . ASP A 1 100 ? -7.189 -4.915 -24.095 1.00 10.77 102 ASP A C 1
ATOM 754 O O . ASP A 1 100 ? -8.000 -5.808 -24.411 1.00 11.34 102 ASP A O 1
ATOM 759 N N . ASN A 1 101 ? -7.135 -4.329 -22.895 1.00 12.96 103 ASN A N 1
ATOM 760 C CA . ASN A 1 101 ? -8.074 -4.645 -21.794 1.00 12.17 103 ASN A CA 1
ATOM 761 C C . ASN A 1 101 ? -7.951 -6.098 -21.336 1.00 13.54 103 ASN A C 1
ATOM 762 O O . ASN A 1 101 ? -8.883 -6.651 -20.729 1.00 14.74 103 ASN A O 1
ATOM 767 N N . ASP A 1 102 ? -6.807 -6.719 -21.636 1.00 10.75 104 ASP A N 1
ATOM 768 C CA . ASP A 1 102 ? -6.656 -8.152 -21.420 1.00 12.15 104 ASP A CA 1
ATOM 769 C C . ASP A 1 102 ? -5.168 -8.520 -21.249 1.00 11.09 104 ASP A C 1
ATOM 770 O O . ASP A 1 102 ? -4.335 -7.644 -21.017 1.00 12.41 104 ASP A O 1
ATOM 775 N N . GLY A 1 103 ? -4.852 -9.809 -21.352 1.00 9.50 105 GLY A N 1
ATOM 776 C CA . GLY A 1 103 ? -3.525 -10.288 -21.054 1.00 10.39 105 GLY A CA 1
ATOM 777 C C . GLY A 1 103 ? -2.581 -10.177 -22.231 1.00 11.31 105 GLY A C 1
ATOM 778 O O . GLY A 1 103 ? -2.844 -9.422 -23.196 1.00 10.86 105 GLY A O 1
ATOM 779 N N . GLN A 1 104 ? -1.477 -10.921 -22.152 1.00 9.99 106 GLN A N 1
ATOM 780 C CA . GLN A 1 104 ? -0.458 -10.890 -23.210 1.00 9.89 106 GLN A CA 1
ATOM 781 C C . GLN A 1 104 ? 0.039 -12.274 -23.565 1.00 10.77 106 GLN A C 1
ATOM 782 O O . GLN A 1 104 ? 0.036 -13.181 -22.717 1.00 10.84 106 GLN A O 1
ATOM 788 N N . TYR A 1 105 ? 0.459 -12.446 -24.821 1.00 7.45 107 TYR A N 1
ATOM 789 C CA . TYR A 1 105 ? 1.242 -13.625 -25.200 1.00 7.23 107 TYR A CA 1
ATOM 790 C C . TYR A 1 105 ? 2.707 -13.216 -25.267 1.00 10.19 107 TYR A C 1
ATOM 791 O O . TYR A 1 105 ? 3.055 -12.259 -25.956 1.00 10.49 107 TYR A O 1
ATOM 800 N N . ASP A 1 106 ? 3.559 -13.951 -24.568 1.00 9.83 108 ASP A N 1
ATOM 801 C CA . ASP A 1 106 ? 4.999 -13.796 -24.696 1.00 11.52 108 ASP A CA 1
ATOM 802 C C . ASP A 1 106 ? 5.456 -14.888 -25.639 1.00 10.54 108 ASP A C 1
ATOM 803 O O . ASP A 1 106 ? 5.430 -16.077 -25.281 1.00 9.80 108 ASP A O 1
ATOM 808 N N . VAL A 1 107 ? 5.885 -14.487 -26.840 1.00 9.79 109 VAL A N 1
ATOM 809 C CA . VAL A 1 107 ? 6.117 -15.421 -27.943 1.00 10.11 109 VAL A CA 1
ATOM 810 C C . VAL A 1 107 ? 7.591 -15.425 -28.331 1.00 11.34 109 VAL A C 1
ATOM 811 O O . VAL A 1 107 ? 8.199 -14.371 -28.506 1.00 10.71 109 VAL A O 1
ATOM 815 N N . LYS A 1 108 ? 8.164 -16.615 -28.441 1.00 9.44 110 LYS A N 1
ATOM 816 C CA . LYS A 1 108 ? 9.578 -16.739 -28.768 1.00 10.02 110 LYS A CA 1
ATOM 817 C C . LYS A 1 108 ? 9.729 -17.772 -29.846 1.00 9.84 110 LYS A C 1
ATOM 818 O O . LYS A 1 108 ? 9.189 -18.870 -29.744 1.00 11.82 110 LYS A O 1
ATOM 824 N N . ALA A 1 109 ? 10.438 -17.409 -30.901 1.00 7.95 111 ALA A N 1
ATOM 825 C CA . ALA A 1 109 ? 10.554 -18.289 -32.063 1.00 9.28 111 ALA A CA 1
ATOM 826 C C . ALA A 1 109 ? 11.945 -18.300 -32.660 1.00 9.92 111 ALA A C 1
ATOM 827 O O . ALA A 1 109 ? 12.708 -17.309 -32.563 1.00 9.36 111 ALA A O 1
ATOM 829 N N . LYS A 1 110 ? 12.263 -19.425 -33.295 1.00 9.34 112 LYS A N 1
ATOM 830 C CA . LYS A 1 110 ? 13.393 -19.494 -34.228 1.00 9.77 112 LYS A CA 1
ATOM 831 C C . LYS A 1 110 ? 12.884 -19.941 -35.595 1.00 10.58 112 LYS A C 1
ATOM 832 O O . LYS A 1 110 ? 12.097 -20.888 -35.702 1.00 10.62 112 LYS A O 1
ATOM 838 N N . VAL A 1 111 ? 13.332 -19.246 -36.644 1.00 8.78 113 VAL A N 1
ATOM 839 C CA . VAL A 1 111 ? 12.846 -19.518 -37.983 1.00 9.05 113 VAL A CA 1
ATOM 840 C C . VAL A 1 111 ? 14.052 -19.889 -38.835 1.00 9.23 113 VAL A C 1
ATOM 841 O O . VAL A 1 111 ? 14.948 -19.060 -39.053 1.00 10.50 113 VAL A O 1
ATOM 845 N N . THR A 1 112 ? 14.089 -21.160 -39.268 1.00 8.80 114 THR A N 1
ATOM 846 C CA . THR A 1 112 ? 15.320 -21.772 -39.830 1.00 10.01 114 THR A CA 1
ATOM 847 C C . THR A 1 112 ? 15.042 -22.598 -41.062 1.00 10.32 114 THR A C 1
ATOM 848 O O . THR A 1 112 ? 14.025 -23.287 -41.143 1.00 9.95 114 THR A O 1
ATOM 852 N N . TYR A 1 113 ? 15.961 -22.544 -42.014 1.00 11.04 115 TYR A N 1
ATOM 853 C CA . TYR A 1 113 ? 15.880 -23.367 -43.207 1.00 9.93 115 TYR A CA 1
ATOM 854 C C . TYR A 1 113 ? 16.695 -24.606 -42.920 1.00 12.55 115 TYR A C 1
ATOM 855 O O . TYR A 1 113 ? 17.863 -24.508 -42.537 1.00 12.64 115 TYR A O 1
ATOM 864 N N . GLU A 1 114 ? 16.075 -25.764 -43.078 1.00 10.93 116 GLU A N 1
ATOM 865 C CA . GLU A 1 114 ? 16.749 -27.028 -42.777 1.00 11.86 116 GLU A CA 1
ATOM 866 C C . GLU A 1 114 ? 16.497 -28.004 -43.887 1.00 13.32 116 GLU A C 1
ATOM 867 O O . GLU A 1 114 ? 15.371 -28.497 -44.052 1.00 12.53 116 GLU A O 1
ATOM 873 N N . ASN A 1 115 ? 17.539 -28.253 -44.677 1.00 14.64 117 ASN A N 1
ATOM 874 C CA . ASN A 1 115 ? 17.495 -29.271 -45.733 1.00 17.02 117 ASN A CA 1
ATOM 875 C C . ASN A 1 115 ? 16.263 -29.129 -46.643 1.00 14.42 117 ASN A C 1
ATOM 876 O O . ASN A 1 115 ? 15.574 -30.117 -46.942 1.00 15.43 117 ASN A O 1
ATOM 881 N N . GLY A 1 116 ? 15.985 -27.890 -47.055 1.00 13.37 118 GLY A N 1
ATOM 882 C CA . GLY A 1 116 ? 14.953 -27.629 -48.072 1.00 14.49 118 GLY A CA 1
ATOM 883 C C . GLY A 1 116 ? 13.591 -27.204 -47.557 1.00 14.09 118 GLY A C 1
ATOM 884 O O . GLY A 1 116 ? 12.713 -26.830 -48.346 1.00 13.24 118 GLY A O 1
ATOM 885 N N . THR A 1 117 ? 13.408 -27.276 -46.232 1.00 11.79 119 THR A N 1
ATOM 886 C CA . THR A 1 117 ? 12.127 -26.949 -45.594 1.00 11.45 119 THR A CA 1
ATOM 887 C C . THR A 1 117 ? 12.33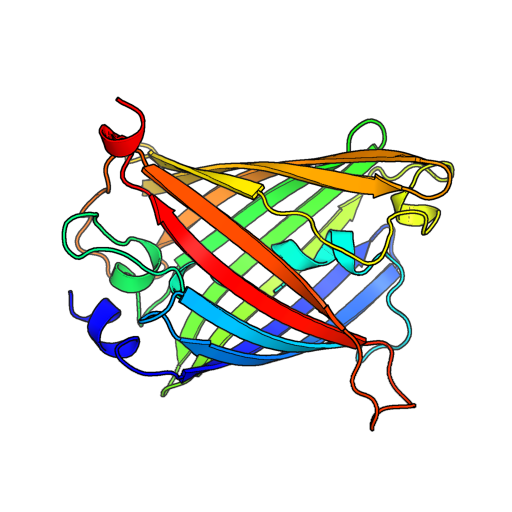5 -25.802 -44.632 1.00 10.77 119 THR A C 1
ATOM 888 O O . THR A 1 117 ? 13.357 -25.742 -43.938 1.00 11.25 119 THR A O 1
ATOM 892 N N . LEU A 1 118 ? 11.360 -24.887 -44.580 1.00 10.16 120 LEU A N 1
ATOM 893 C CA . LEU A 1 118 ? 11.429 -23.768 -43.659 1.00 12.02 120 LEU A CA 1
ATOM 894 C C . LEU A 1 118 ? 10.625 -24.084 -42.375 1.00 10.84 120 LEU A C 1
ATOM 895 O O . LEU A 1 118 ? 9.434 -24.420 -42.456 1.00 10.46 120 LEU A O 1
ATOM 900 N N . TYR A 1 119 ? 11.301 -23.984 -41.210 1.00 8.81 121 TYR A N 1
ATOM 901 C CA . TYR A 1 119 ? 10.714 -24.290 -39.913 1.00 9.84 121 TYR A CA 1
ATOM 902 C C . TYR A 1 119 ? 10.510 -23.049 -39.096 1.00 10.58 121 TYR A C 1
ATOM 903 O O . TYR A 1 119 ? 11.424 -22.226 -38.963 1.00 9.47 121 TYR A O 1
ATOM 912 N N . ASN A 1 120 ? 9.313 -22.939 -38.523 1.00 8.73 122 ASN A N 1
ATOM 913 C CA . ASN A 1 120 ? 9.031 -21.975 -37.489 1.00 8.94 122 ASN A CA 1
ATOM 914 C C . ASN A 1 120 ? 8.720 -22.762 -36.222 1.00 10.21 122 ASN A C 1
ATOM 915 O O . ASN A 1 120 ? 7.685 -23.428 -36.149 1.00 9.40 122 ASN A O 1
ATOM 920 N N . ARG A 1 121 ? 9.621 -22.692 -35.245 1.00 9.25 123 ARG A N 1
ATOM 921 C CA . ARG A 1 121 ? 9.434 -23.384 -33.955 1.00 7.97 123 ARG A CA 1
ATOM 922 C C . ARG A 1 121 ? 9.285 -22.310 -32.899 1.00 8.79 123 ARG A C 1
ATOM 923 O O . ARG A 1 121 ? 10.170 -21.453 -32.726 1.00 10.48 123 ARG A O 1
ATOM 931 N N . VAL A 1 122 ? 8.169 -22.355 -32.194 1.00 10.20 124 VAL A N 1
ATOM 932 C CA . VAL A 1 122 ? 7.748 -21.226 -31.393 1.00 10.59 124 VAL A CA 1
ATOM 933 C C . VAL A 1 122 ? 7.155 -21.662 -30.041 1.00 11.61 124 VAL A C 1
ATOM 934 O O . VAL A 1 122 ? 6.505 -22.715 -29.955 1.00 14.05 124 VAL A O 1
ATOM 938 N N . THR A 1 123 ? 7.423 -20.876 -28.992 1.00 9.82 125 THR A N 1
ATOM 939 C CA . THR A 1 123 ? 6.739 -21.071 -27.699 1.00 11.76 125 THR A CA 1
ATOM 940 C C . THR A 1 123 ? 5.870 -19.860 -27.413 1.00 11.69 125 THR A C 1
ATOM 941 O O . THR A 1 123 ? 6.241 -18.739 -27.758 1.00 9.76 125 THR A O 1
ATOM 945 N N . VAL A 1 124 ? 4.711 -20.093 -26.810 1.00 11.64 126 VAL A N 1
ATOM 946 C CA . VAL A 1 124 ? 3.803 -19.006 -26.433 1.00 11.12 126 VAL A CA 1
ATOM 947 C C . VAL A 1 124 ? 3.478 -19.163 -24.968 1.00 12.53 126 VAL A C 1
ATOM 948 O O . VAL A 1 124 ? 3.054 -20.237 -24.547 1.00 12.02 126 VAL A O 1
ATOM 952 N N . LYS A 1 125 ? 3.682 -18.093 -24.190 1.00 10.03 127 LYS A N 1
ATOM 953 C CA . LYS A 1 125 ? 3.292 -18.088 -22.763 1.00 11.11 127 LYS A CA 1
ATOM 954 C C . LYS A 1 125 ? 2.285 -16.963 -22.552 1.00 12.12 127 LYS A C 1
ATOM 955 O O . LYS A 1 125 ? 2.624 -15.778 -22.708 1.00 11.97 127 LYS A O 1
ATOM 961 N N . GLY A 1 126 ? 1.042 -17.332 -22.223 1.00 9.04 128 GLY A N 1
ATOM 962 C CA . GLY A 1 126 ? -0.019 -16.348 -22.069 1.00 9.89 128 GLY A CA 1
ATOM 963 C C . GLY A 1 126 ? -0.315 -16.136 -20.605 1.00 11.42 128 GLY A C 1
ATOM 964 O O . GLY A 1 126 ? -0.567 -17.100 -19.872 1.00 10.52 128 GLY A O 1
ATOM 965 N N . THR A 1 127 ? -0.262 -14.871 -20.170 1.00 11.23 129 THR A N 1
ATOM 966 C CA . THR A 1 127 ? -0.508 -14.502 -18.761 1.00 10.75 129 THR A CA 1
ATOM 967 C C . THR A 1 127 ? -1.330 -13.230 -18.689 1.00 11.42 129 THR A C 1
ATOM 968 O O . THR A 1 127 ? -1.419 -12.488 -19.665 1.00 11.92 129 THR A O 1
ATOM 972 N N . GLY A 1 128 ? -1.951 -12.992 -17.537 1.00 11.05 130 GLY A N 1
ATOM 973 C CA . GLY A 1 128 ? -2.663 -11.743 -17.307 1.00 11.69 130 GLY A CA 1
ATOM 974 C C . GLY A 1 128 ? -4.043 -11.650 -17.922 1.00 10.82 130 GLY A C 1
ATOM 975 O O . GLY A 1 128 ? -4.663 -10.569 -17.920 1.00 12.83 130 GLY A O 1
ATOM 976 N N . PHE A 1 129 ? -4.562 -12.779 -18.432 1.00 9.62 131 PHE A N 1
ATOM 977 C CA . PHE A 1 129 ? -5.839 -12.761 -19.109 1.00 9.79 131 PHE A CA 1
ATOM 978 C C . PHE A 1 129 ? -6.993 -12.617 -18.153 1.00 9.52 131 PHE A C 1
ATOM 979 O O . PHE A 1 129 ? -6.943 -13.129 -17.015 1.00 12.16 131 PHE A O 1
ATOM 987 N N . LYS A 1 130 ? -8.012 -11.904 -18.604 1.00 10.67 132 LYS A N 1
ATOM 988 C CA . LYS A 1 130 ? -9.211 -11.646 -17.798 1.00 11.01 132 LYS A CA 1
ATOM 989 C C . LYS A 1 130 ? -10.304 -12.669 -18.104 1.00 11.04 132 LYS A C 1
ATOM 990 O O . LYS A 1 130 ? -10.550 -13.000 -19.253 1.00 11.35 132 LYS A O 1
ATOM 996 N N . SER A 1 131 ? -10.963 -13.166 -17.052 1.00 12.90 133 SER A N 1
ATOM 997 C CA . SER A 1 131 ? -12.020 -14.164 -17.221 1.00 11.73 133 SER A CA 1
ATOM 998 C C . SER A 1 131 ? -13.192 -13.667 -18.057 1.00 11.74 133 SER A C 1
ATOM 999 O O . SER A 1 131 ? -13.837 -14.453 -18.742 1.00 12.94 133 SER A O 1
ATOM 1002 N N . ASN A 1 132 ? -13.468 -12.358 -17.995 1.00 9.84 134 ASN A N 1
ATOM 1003 C CA . ASN A 1 132 ? -14.569 -11.762 -18.789 1.00 13.39 134 ASN A CA 1
ATOM 1004 C C . ASN A 1 132 ? -14.132 -11.252 -20.186 1.00 13.38 134 ASN A C 1
ATOM 1005 O O . ASN A 1 132 ? -14.933 -10.652 -20.924 1.00 14.08 134 ASN A O 1
ATOM 1010 N N . GLY A 1 133 ? -12.874 -11.524 -20.546 1.00 11.00 135 GLY A N 1
ATOM 1011 C CA . GLY A 1 133 ? -12.300 -11.037 -21.803 1.00 12.72 135 GLY A CA 1
ATOM 1012 C C . GLY A 1 133 ? -12.591 -11.907 -23.023 1.00 11.53 135 GLY A C 1
ATOM 1013 O O . GLY A 1 133 ? -13.103 -13.039 -22.906 1.00 11.25 135 GLY A O 1
ATOM 1014 N N . ASN A 1 134 ? -12.246 -11.382 -24.204 1.00 12.03 136 ASN A N 1
ATOM 1015 C CA . ASN A 1 134 ? -12.535 -12.050 -25.486 1.00 10.59 136 ASN A CA 1
ATOM 1016 C C . ASN A 1 134 ? -11.673 -13.265 -25.778 1.00 11.35 136 ASN A C 1
ATOM 1017 O O . ASN A 1 134 ? -12.032 -14.109 -26.625 1.00 11.92 136 ASN A O 1
ATOM 1022 N N . ILE A 1 135 ? -10.537 -13.368 -25.099 1.00 10.32 137 ILE A N 1
ATOM 1023 C CA . ILE A 1 135 ? -9.591 -14.454 -25.406 1.00 11.96 137 ILE A CA 1
ATOM 1024 C C . ILE A 1 135 ? -9.994 -15.694 -24.637 1.00 11.67 137 ILE A C 1
ATOM 1025 O O . ILE A 1 135 ? -10.304 -16.733 -25.255 1.00 11.39 137 ILE A O 1
ATOM 1030 N N . LEU A 1 136 ? -9.993 -15.602 -23.295 1.00 11.11 138 LEU A N 1
ATOM 1031 C CA . LEU A 1 136 ? -10.505 -16.737 -22.473 1.00 11.23 138 LEU A CA 1
ATOM 1032 C C . LEU A 1 136 ? -11.957 -17.030 -22.799 1.00 12.09 138 LEU A C 1
ATOM 1033 O O . LEU A 1 136 ? -12.369 -18.206 -22.807 1.00 12.08 138 LEU A O 1
ATOM 1038 N N . GLY A 1 137 ? -12.733 -15.967 -23.080 1.00 10.39 139 GLY A N 1
ATOM 1039 C CA . GLY A 1 137 ? -14.157 -16.080 -23.416 1.00 13.00 139 GLY A CA 1
ATOM 1040 C C . GLY A 1 137 ? -14.459 -16.678 -24.776 1.00 12.79 139 GLY A C 1
ATOM 1041 O O . GLY A 1 137 ? -15.633 -16.956 -25.090 1.00 13.46 139 GLY A O 1
ATOM 1042 N N . MET A 1 138 ? -13.417 -16.860 -25.603 1.00 12.94 140 MET A N 1
ATOM 1043 C CA . MET A 1 138 ? -13.567 -17.454 -26.940 1.00 13.08 140 MET A CA 1
ATOM 1044 C C . MET A 1 138 ? -14.578 -16.661 -27.787 1.00 13.18 140 MET A C 1
ATOM 1045 O O . MET A 1 138 ? -15.480 -17.238 -28.411 1.00 14.83 140 MET A O 1
ATOM 1050 N N . ARG A 1 139 ? -14.408 -15.339 -27.803 1.00 12.25 141 ARG A N 1
ATOM 1051 C CA . ARG A 1 139 ? -15.311 -14.456 -28.538 1.00 11.50 141 ARG A CA 1
ATOM 1052 C C . ARG A 1 139 ? -14.644 -13.766 -29.730 1.00 12.18 141 ARG A C 1
ATOM 1053 O O . ARG A 1 139 ? -15.266 -12.943 -30.399 1.00 13.17 141 ARG A O 1
ATOM 1061 N N . VAL A 1 140 ? -13.385 -14.116 -30.004 1.00 11.98 142 VAL A N 1
ATOM 1062 C CA . VAL A 1 140 ? -12.702 -13.562 -31.194 1.00 11.96 142 VAL A CA 1
ATOM 1063 C C . VAL A 1 140 ? -13.132 -14.390 -32.411 1.00 11.58 142 VAL A C 1
ATOM 1064 O O . VAL A 1 140 ? -12.943 -15.616 -32.442 1.00 13.22 142 VAL A O 1
ATOM 1068 N N . LEU A 1 141 ? -13.717 -13.716 -33.399 1.00 11.48 143 LEU A N 1
ATOM 1069 C CA . LEU A 1 141 ? -14.245 -14.394 -34.595 1.00 12.16 143 LEU A CA 1
ATOM 1070 C C . LEU A 1 141 ? -13.149 -15.082 -35.429 1.00 11.18 143 LEU A C 1
ATOM 1071 O O . LEU A 1 141 ? -11.959 -14.745 -35.315 1.00 10.96 143 LEU A O 1
ATOM 1076 N N . TYR A 1 142 ? -13.565 -16.027 -36.270 1.00 12.84 144 TYR A N 1
ATOM 1077 C CA . TYR A 1 142 ? -12.640 -16.904 -36.995 1.00 12.33 144 TYR A CA 1
ATOM 1078 C C . TYR A 1 142 ? -12.193 -16.278 -38.322 1.00 12.04 144 TYR A C 1
ATOM 1079 O O . TYR A 1 142 ? -12.541 -16.751 -39.430 1.00 11.97 144 TYR A O 1
ATOM 1088 N N . HIS A 1 143 ? -11.452 -15.186 -38.191 1.00 11.68 145 HIS A N 1
ATOM 1089 C CA . HIS A 1 143 ? -10.778 -14.548 -39.320 1.00 11.35 145 HIS A CA 1
ATOM 1090 C C . HIS A 1 143 ? -9.742 -13.554 -38.845 1.00 11.18 145 HIS A C 1
ATOM 1091 O O . HIS A 1 143 ? -9.774 -13.102 -37.711 1.00 10.65 145 HIS A O 1
ATOM 1098 N N . SER A 1 144 ? -8.802 -13.246 -39.727 1.00 11.54 146 SER A N 1
ATOM 1099 C CA . SER A 1 144 ? -7.772 -12.292 -39.432 1.00 9.64 146 SER A CA 1
ATOM 1100 C C . SER A 1 144 ? -7.752 -11.276 -40.581 1.00 10.31 146 SER A C 1
ATOM 1101 O O . SER A 1 144 ? -7.373 -11.622 -41.697 1.00 11.28 146 SER A O 1
ATOM 1104 N N . PRO A 1 145 ? -8.243 -10.037 -40.318 1.00 10.16 147 PRO A N 1
ATOM 1105 C CA . PRO A 1 145 ? -8.318 -8.996 -41.365 1.00 9.06 147 PRO A CA 1
ATOM 1106 C C . PRO A 1 145 ? -6.942 -8.584 -41.905 1.00 9.25 147 PRO A C 1
ATOM 1107 O O . PRO A 1 145 ? -5.922 -9.021 -41.368 1.00 9.81 147 PRO A O 1
ATOM 1111 N N . PRO A 1 146 ? -6.912 -7.792 -42.998 1.00 8.41 148 PRO A N 1
ATOM 1112 C CA . PRO A 1 146 ? -5.587 -7.413 -43.528 1.00 8.21 148 PRO A CA 1
ATOM 1113 C C . PRO A 1 146 ? -4.920 -6.376 -42.663 1.00 7.99 148 PRO A C 1
ATOM 1114 O O . PRO A 1 146 ? -5.597 -5.497 -42.096 1.00 9.34 148 PRO A O 1
ATOM 1118 N N . HIS A 1 147 ? -3.595 -6.464 -42.562 1.00 6.51 149 HIS A N 1
ATOM 1119 C CA . HIS A 1 147 ? -2.846 -5.592 -41.653 1.00 6.31 149 HIS A CA 1
ATOM 1120 C C . HIS A 1 147 ? -1.598 -5.031 -42.332 1.00 8.56 149 HIS A C 1
ATOM 1121 O O . HIS A 1 147 ? -1.183 -5.516 -43.415 1.00 8.26 149 HIS A O 1
ATOM 1128 N N . ALA A 1 148 ? -1.026 -3.996 -41.711 1.00 8.09 150 ALA A N 1
ATOM 1129 C CA . ALA A 1 148 ? 0.237 -3.418 -42.143 1.00 8.32 150 ALA A CA 1
ATOM 1130 C C . ALA A 1 148 ? 1.235 -3.528 -40.993 1.00 6.94 150 ALA A C 1
ATOM 1131 O O . ALA A 1 148 ? 0.882 -3.274 -39.833 1.00 7.57 150 ALA A O 1
ATOM 1133 N N . VAL A 1 149 ? 2.464 -3.912 -41.340 1.00 6.50 151 VAL A N 1
ATOM 1134 C CA . VAL A 1 149 ? 3.520 -4.219 -40.374 1.00 7.93 151 VAL A CA 1
ATOM 1135 C C . VAL A 1 149 ? 4.696 -3.260 -40.577 1.00 7.92 151 VAL A C 1
ATOM 1136 O O . VAL A 1 149 ? 5.184 -3.121 -41.684 1.00 8.50 151 VAL A O 1
ATOM 1140 N N . TYR A 1 150 ? 5.125 -2.591 -39.490 1.00 8.02 152 TYR A N 1
ATOM 1141 C CA . TYR A 1 150 ? 6.314 -1.720 -39.533 1.00 7.98 152 TYR A CA 1
ATOM 1142 C C . TYR A 1 150 ? 7.600 -2.511 -39.358 1.00 8.94 152 TYR A C 1
ATOM 1143 O O . TYR A 1 150 ? 7.763 -3.247 -38.358 1.00 7.99 152 TYR A O 1
ATOM 1152 N N . ILE A 1 151 ? 8.509 -2.373 -40.328 1.00 6.49 153 ILE A N 1
ATOM 1153 C CA . ILE A 1 151 ? 9.810 -3.025 -40.270 1.00 8.90 153 ILE A CA 1
ATOM 1154 C C . ILE A 1 151 ? 10.862 -1.940 -40.092 1.00 9.06 153 ILE A C 1
ATOM 1155 O O . ILE A 1 151 ? 11.122 -1.191 -41.021 1.00 9.65 153 ILE A O 1
ATOM 1160 N N . LEU A 1 152 ? 11.442 -1.870 -38.885 1.00 9.02 154 LEU A N 1
ATOM 1161 C CA . LEU A 1 152 ? 12.376 -0.786 -38.497 1.00 8.31 154 LEU A CA 1
ATOM 1162 C C . LEU A 1 152 ? 13.771 -1.326 -38.252 1.00 11.07 154 LEU A C 1
ATOM 1163 O O . LEU A 1 152 ? 13.931 -2.318 -37.530 1.00 11.64 154 LEU A O 1
ATOM 1168 N N . PRO A 1 153 ? 14.802 -0.690 -38.861 1.00 11.91 155 PRO A N 1
ATOM 1169 C CA . PRO A 1 153 ? 16.178 -1.131 -38.541 1.00 12.06 155 PRO A CA 1
ATOM 1170 C C . PRO A 1 153 ? 16.514 -0.802 -37.109 1.00 13.92 155 PRO A C 1
ATOM 1171 O O . PRO A 1 153 ? 16.121 0.261 -36.605 1.00 16.44 155 PRO A O 1
ATOM 1175 N N . ASP A 1 154 ? 17.213 -1.702 -36.436 1.00 14.08 156 ASP A N 1
ATOM 1176 C CA . ASP A 1 154 ? 17.559 -1.476 -35.032 1.00 16.20 156 ASP A CA 1
ATOM 1177 C C . ASP A 1 154 ? 19.000 -1.940 -34.763 1.00 16.02 156 ASP A C 1
ATOM 1178 O O . ASP A 1 154 ? 19.239 -2.842 -33.965 1.00 14.94 156 ASP A O 1
ATOM 1183 N N . ARG A 1 155 ? 19.944 -1.297 -35.460 1.00 16.53 157 ARG A N 1
ATOM 1184 C CA . ARG A 1 155 ? 21.376 -1.637 -35.391 1.00 21.50 157 ARG A CA 1
ATOM 1185 C C . ARG A 1 155 ? 21.911 -1.681 -33.950 1.00 21.14 157 ARG A C 1
ATOM 1186 O O . ARG A 1 155 ? 22.732 -2.557 -33.612 1.00 19.82 157 ARG A O 1
ATOM 1194 N N . LYS A 1 156 ? 21.431 -0.753 -33.115 1.00 23.41 158 LYS A N 1
ATOM 1195 C CA . LYS A 1 156 ? 21.812 -0.681 -31.691 1.00 28.42 158 LYS A CA 1
ATOM 1196 C C . LYS A 1 156 ? 21.587 -2.004 -30.936 1.00 27.91 158 LYS A C 1
ATOM 1197 O O . LYS A 1 156 ? 22.365 -2.348 -30.040 1.00 28.88 158 LYS A O 1
ATOM 1203 N N . ASN A 1 157 ? 20.536 -2.749 -31.308 1.00 24.39 159 ASN A N 1
ATOM 1204 C CA . ASN A 1 157 ? 20.285 -4.074 -30.694 1.00 24.82 159 ASN A CA 1
ATOM 1205 C C . ASN A 1 157 ? 20.591 -5.269 -31.603 1.00 22.32 159 ASN A C 1
ATOM 1206 O O . ASN A 1 157 ? 20.253 -6.421 -31.290 1.00 22.25 159 ASN A O 1
ATOM 1211 N N . GLY A 1 158 ? 21.251 -4.990 -32.716 1.00 16.15 160 GLY A N 1
ATOM 1212 C CA . GLY A 1 158 ? 21.723 -6.029 -33.605 1.00 15.62 160 GLY A CA 1
ATOM 1213 C C . GLY A 1 158 ? 20.626 -6.717 -34.380 1.00 14.82 160 GLY A C 1
ATOM 1214 O O . GLY A 1 158 ? 20.730 -7.912 -34.698 1.00 15.59 160 GLY A O 1
ATOM 1215 N N . GLY A 1 159 ? 19.572 -5.976 -34.721 1.00 12.35 161 GLY A N 1
ATOM 1216 C CA . GLY A 1 159 ? 18.507 -6.597 -35.505 1.00 10.88 161 GLY A CA 1
ATOM 1217 C C . GLY A 1 159 ? 17.434 -5.662 -35.954 1.00 11.89 161 GLY A C 1
ATOM 1218 O O . GLY A 1 159 ? 17.689 -4.464 -36.178 1.00 10.11 161 GLY A O 1
ATOM 1219 N N . MET A 1 160 ? 16.220 -6.205 -36.082 1.00 10.28 162 MET A N 1
ATOM 1220 C CA . MET A 1 160 ? 15.075 -5.430 -36.603 1.00 9.81 162 MET A CA 1
ATOM 1221 C C . MET A 1 160 ? 14.028 -5.279 -35.547 1.00 10.21 162 MET A C 1
ATOM 1222 O O . MET A 1 160 ? 13.687 -6.253 -34.861 1.00 10.29 162 MET A O 1
ATOM 1227 N N . LYS A 1 161 ? 13.497 -4.062 -35.439 1.00 9.12 163 LYS A N 1
ATOM 1228 C CA . LYS A 1 161 ? 12.389 -3.755 -34.530 1.00 11.34 163 LYS A CA 1
ATOM 1229 C C . LYS A 1 161 ? 11.112 -3.772 -35.345 1.00 9.46 163 LYS A C 1
ATOM 1230 O O . LYS A 1 161 ? 10.990 -3.066 -36.339 1.00 9.99 163 LYS A O 1
ATOM 1236 N N . ILE A 1 162 ? 10.159 -4.607 -34.935 1.00 8.35 164 ILE A N 1
ATOM 1237 C CA . ILE A 1 162 ? 8.920 -4.758 -35.697 1.00 8.59 164 ILE A CA 1
ATOM 1238 C C . ILE A 1 162 ? 7.735 -4.396 -34.814 1.00 7.83 164 ILE A C 1
ATOM 1239 O O . ILE A 1 162 ? 7.635 -4.860 -33.683 1.00 8.73 164 ILE A O 1
ATOM 1244 N N . GLU A 1 163 ? 6.861 -3.523 -35.334 1.00 6.04 165 GLU A N 1
ATOM 1245 C CA . GLU A 1 163 ? 5.753 -2.980 -34.545 1.00 8.20 165 GLU A CA 1
ATOM 1246 C C . GLU A 1 163 ? 4.512 -2.991 -35.405 1.00 7.27 165 GLU A C 1
ATOM 1247 O O . GLU A 1 163 ? 4.510 -2.469 -36.520 1.00 8.20 165 GLU A O 1
ATOM 1253 N N . TYR A 1 164 ? 3.438 -3.588 -34.891 1.00 5.99 166 TYR A N 1
ATOM 1254 C CA . TYR A 1 164 ? 2.169 -3.550 -35.612 1.00 6.51 166 TYR A CA 1
ATOM 1255 C C . TYR A 1 164 ? 0.968 -3.871 -34.769 1.00 7.87 166 TYR A C 1
ATOM 1256 O O . TYR A 1 164 ? 1.098 -4.447 -33.691 1.00 8.36 166 TYR A O 1
ATOM 1265 N N . ASN A 1 165 ? -0.212 -3.487 -35.287 1.00 7.30 167 ASN A N 1
ATOM 1266 C CA . ASN A 1 165 ? -1.490 -3.830 -34.684 1.00 5.89 167 ASN A CA 1
ATOM 1267 C C . ASN A 1 165 ? -2.197 -4.887 -35.505 1.00 8.37 167 ASN A C 1
ATOM 1268 O O . ASN A 1 165 ? -2.129 -4.891 -36.762 1.00 7.83 167 ASN A O 1
ATOM 1273 N N . LYS A 1 166 ? -2.893 -5.773 -34.791 1.00 7.11 168 LYS A N 1
ATOM 1274 C CA . LYS A 1 166 ? -3.925 -6.600 -35.392 1.00 8.06 168 LYS A CA 1
ATOM 1275 C C . LYS A 1 166 ? -5.282 -6.142 -34.833 1.00 9.57 168 LYS A C 1
ATOM 1276 O O . LYS A 1 166 ? -5.384 -5.816 -33.646 1.00 8.86 168 LYS A O 1
ATOM 1282 N N . ALA A 1 167 ? -6.298 -6.083 -35.711 1.00 9.39 169 ALA A N 1
ATOM 1283 C CA . ALA A 1 167 ? -7.619 -5.585 -35.329 1.00 10.48 169 ALA A CA 1
ATOM 1284 C C . ALA A 1 167 ? -8.633 -6.687 -35.560 1.00 10.46 169 ALA A C 1
ATOM 1285 O O . ALA A 1 167 ? -9.248 -6.762 -36.638 1.00 10.84 169 ALA A O 1
ATOM 1287 N N . PHE A 1 168 ? -8.810 -7.552 -34.552 1.00 9.02 170 PHE A N 1
ATOM 1288 C CA . PHE A 1 168 ? -9.753 -8.671 -34.670 1.00 9.80 170 PHE A CA 1
ATOM 1289 C C . PHE A 1 168 ? -11.214 -8.249 -34.498 1.00 9.72 170 PHE A C 1
ATOM 1290 O O . PHE A 1 168 ? -11.507 -7.259 -33.846 1.00 11.53 170 PHE A O 1
ATOM 1298 N N . ASP A 1 169 ? -12.127 -9.036 -35.083 1.00 12.79 171 ASP A N 1
ATOM 1299 C CA . ASP A 1 169 ? -13.543 -8.843 -34.848 1.00 13.78 171 ASP A CA 1
ATOM 1300 C C . ASP A 1 169 ? -14.007 -9.765 -33.728 1.00 13.53 171 ASP A C 1
ATOM 1301 O O . ASP A 1 169 ? -13.530 -10.902 -33.601 1.00 13.72 171 ASP A O 1
ATOM 1306 N N . VAL A 1 170 ? -14.932 -9.259 -32.921 1.00 13.80 172 VAL A N 1
ATOM 1307 C CA . VAL A 1 170 ? -15.422 -9.964 -31.749 1.00 15.49 172 VAL A CA 1
ATOM 1308 C C . VAL A 1 170 ? -16.918 -10.244 -31.888 1.00 17.77 172 VAL A C 1
ATOM 1309 O O . VAL A 1 170 ? -17.619 -9.510 -32.589 1.00 16.08 172 VAL A O 1
ATOM 1313 N N . MET A 1 171 ? -17.399 -11.315 -31.237 1.00 17.70 173 MET A N 1
ATOM 1314 C CA . MET A 1 171 ? -18.859 -11.611 -31.203 1.00 25.23 173 MET A CA 1
ATOM 1315 C C . MET A 1 171 ? -19.670 -10.418 -30.702 1.00 25.46 173 MET A C 1
ATOM 1316 O O . MET A 1 171 ? -19.311 -9.786 -29.710 1.00 24.10 173 MET A O 1
ATOM 1321 N N . GLY A 1 172 ? -20.771 -10.128 -31.394 1.00 27.81 174 GLY A N 1
ATOM 1322 C CA . GLY A 1 172 ? -21.667 -9.029 -31.004 1.00 29.40 174 GLY A CA 1
ATOM 1323 C C . GLY A 1 172 ? -21.240 -7.701 -31.578 1.00 31.09 174 GLY A C 1
ATOM 1324 O O . GLY A 1 172 ? -21.833 -6.655 -31.273 1.00 32.19 174 GLY A O 1
ATOM 1325 N N . GLY A 1 173 ? -20.212 -7.736 -32.423 1.00 28.75 175 GLY A N 1
ATOM 1326 C CA . GLY A 1 173 ? -19.653 -6.540 -32.991 1.00 27.25 175 GLY A CA 1
ATOM 1327 C C . GLY A 1 173 ? -18.550 -6.017 -32.096 1.00 26.72 175 GLY A C 1
ATOM 1328 O O . GLY A 1 173 ? -18.334 -6.513 -30.975 1.00 29.54 175 GLY A O 1
ATOM 1329 N N . GLY A 1 174 ? -17.853 -5.016 -32.573 1.00 23.94 176 GLY A N 1
ATOM 1330 C CA . GLY A 1 174 ? -16.719 -4.502 -31.816 1.00 20.30 176 GLY A CA 1
ATOM 1331 C C . GLY A 1 174 ? -15.457 -5.261 -32.166 1.00 17.87 176 GLY A C 1
ATOM 1332 O O . GLY A 1 174 ? -15.480 -6.222 -32.959 1.00 15.31 176 GLY A O 1
ATOM 1333 N N . HIS A 1 175 ? -14.353 -4.825 -31.567 1.00 15.31 177 HIS A N 1
ATOM 1334 C CA . HIS A 1 175 ? -13.032 -5.273 -31.985 1.00 15.95 177 HIS A CA 1
ATOM 1335 C C . HIS A 1 175 ? -12.204 -5.702 -30.791 1.00 14.76 177 HIS A C 1
ATOM 1336 O O . HIS A 1 175 ? -12.521 -5.369 -29.634 1.00 14.45 177 HIS A O 1
ATOM 1343 N N . GLN A 1 176 ? -11.151 -6.465 -31.075 1.00 12.17 178 GLN A N 1
ATOM 1344 C CA . GLN A 1 176 ? -10.125 -6.764 -30.084 1.00 11.35 178 GLN A CA 1
ATOM 1345 C C . GLN A 1 176 ? -8.778 -6.404 -30.712 1.00 10.33 178 GLN A C 1
ATOM 1346 O O . GLN A 1 176 ? -8.370 -7.034 -31.697 1.00 9.86 178 GLN A O 1
ATOM 1352 N N . MET A 1 177 ? -8.105 -5.381 -30.156 1.00 9.82 179 MET A N 1
ATOM 1353 C CA . MET A 1 177 ? -6.802 -4.961 -30.659 1.00 10.53 179 MET A CA 1
ATOM 1354 C C . MET A 1 177 ? -5.726 -5.822 -30.055 1.00 9.94 179 MET A C 1
ATOM 1355 O O . MET A 1 177 ? -5.815 -6.210 -28.875 1.00 10.20 179 MET A O 1
ATOM 1360 N N . ALA A 1 178 ? -4.709 -6.122 -30.862 1.00 8.40 180 ALA A N 1
ATOM 1361 C CA . ALA A 1 178 ? -3.579 -6.943 -30.425 1.00 6.56 180 ALA A CA 1
ATOM 1362 C C . ALA A 1 178 ? -2.315 -6.231 -30.825 1.00 9.27 180 ALA A C 1
ATOM 1363 O O . ALA A 1 178 ? -2.009 -6.116 -32.003 1.00 8.85 180 ALA A O 1
ATOM 1365 N N . ARG A 1 179 ? -1.598 -5.722 -29.827 1.00 7.90 181 ARG A N 1
ATOM 1366 C CA . ARG A 1 179 ? -0.425 -4.887 -30.074 1.00 9.40 181 ARG A CA 1
ATOM 1367 C C . ARG A 1 179 ? 0.818 -5.760 -30.120 1.00 10.02 181 ARG A C 1
ATOM 1368 O O . ARG A 1 179 ? 1.172 -6.397 -29.116 1.00 8.73 181 ARG A O 1
ATOM 1376 N N . HIS A 1 180 ? 1.487 -5.789 -31.272 1.00 9.08 182 HIS A N 1
ATOM 1377 C CA . HIS A 1 180 ? 2.636 -6.677 -31.471 1.00 9.29 182 HIS A CA 1
ATOM 1378 C C . HIS A 1 180 ? 3.944 -5.878 -31.411 1.00 9.94 182 HIS A C 1
ATOM 1379 O O . HIS A 1 180 ? 4.193 -5.033 -32.274 1.00 7.68 182 HIS A O 1
ATOM 1386 N N . ALA A 1 181 ? 4.761 -6.141 -30.387 1.00 8.62 183 ALA A N 1
ATOM 1387 C CA . ALA A 1 181 ? 6.068 -5.491 -30.237 1.00 10.18 183 ALA A CA 1
ATOM 1388 C C . ALA A 1 181 ? 7.099 -6.589 -30.387 1.00 8.81 183 ALA A C 1
ATOM 1389 O O . ALA A 1 181 ? 7.193 -7.495 -29.518 1.00 8.79 183 ALA A O 1
ATOM 1391 N N . GLN A 1 182 ? 7.863 -6.547 -31.488 1.00 8.96 184 GLN A N 1
ATOM 1392 C CA . GLN A 1 182 ? 8.631 -7.699 -31.928 1.00 9.30 184 GLN A CA 1
ATOM 1393 C C . GLN A 1 182 ? 10.078 -7.336 -32.162 1.00 9.98 184 GLN A C 1
ATOM 1394 O O . GLN A 1 182 ? 10.382 -6.208 -32.565 1.00 9.05 184 GLN A O 1
ATOM 1400 N N . PHE A 1 183 ? 10.979 -8.289 -31.914 1.00 8.42 185 PHE A N 1
ATOM 1401 C CA . PHE A 1 183 ? 12.375 -8.079 -32.285 1.00 9.63 185 PHE A CA 1
ATOM 1402 C C . PHE A 1 183 ? 12.932 -9.292 -32.996 1.00 9.77 185 PHE A C 1
ATOM 1403 O O . PHE A 1 183 ? 12.700 -10.428 -32.567 1.00 9.54 185 PHE A O 1
ATOM 1411 N N . ASN A 1 184 ? 13.680 -9.045 -34.082 1.00 8.28 186 ASN A N 1
ATOM 1412 C CA . ASN A 1 184 ? 14.309 -10.113 -34.868 1.00 9.58 186 ASN A CA 1
ATOM 1413 C C . ASN A 1 184 ? 15.810 -9.962 -34.877 1.00 10.65 186 ASN A C 1
ATOM 1414 O O . ASN A 1 184 ? 16.327 -8.856 -35.060 1.00 11.18 186 ASN A O 1
ATOM 1419 N N . LYS A 1 185 ? 16.506 -11.082 -34.713 1.00 9.00 187 LYS A N 1
ATOM 1420 C CA . LYS A 1 185 ? 17.974 -11.103 -34.666 1.00 12.30 187 LYS A CA 1
ATOM 1421 C C . LYS A 1 185 ? 18.469 -12.315 -35.452 1.00 10.40 187 LYS A C 1
ATOM 1422 O O . LYS A 1 185 ? 17.851 -13.382 -35.396 1.00 9.89 187 LYS A O 1
ATOM 1428 N N . PRO A 1 186 ? 19.593 -12.176 -36.175 1.00 9.39 188 PRO A N 1
ATOM 1429 C CA . PRO A 1 186 ? 20.132 -13.376 -36.842 1.00 8.35 188 PRO A CA 1
ATOM 1430 C C . PRO A 1 186 ? 20.557 -14.432 -35.831 1.00 10.62 188 PRO A C 1
ATOM 1431 O O . PRO A 1 186 ? 21.057 -14.078 -34.749 1.00 10.89 188 PRO A O 1
ATOM 1435 N N . LEU A 1 187 ? 20.363 -15.698 -36.180 1.00 9.78 189 LEU A N 1
ATOM 1436 C CA . LEU A 1 187 ? 20.879 -16.799 -35.355 1.00 11.41 189 LEU A CA 1
ATOM 1437 C C . LEU A 1 187 ? 22.346 -17.102 -35.657 1.00 11.65 189 LEU A C 1
ATOM 1438 O O . LEU A 1 187 ? 23.075 -17.617 -34.791 1.00 11.48 189 LEU A O 1
ATOM 1443 N N . GLY A 1 188 ? 22.768 -16.824 -36.896 1.00 10.18 190 GLY A N 1
ATOM 1444 C CA . GLY A 1 188 ? 24.103 -17.212 -37.351 1.00 11.84 190 GLY A CA 1
ATOM 1445 C C . GLY A 1 188 ? 24.700 -16.122 -38.209 1.00 13.22 190 GLY A C 1
ATOM 1446 O O . GLY A 1 188 ? 24.789 -14.961 -37.771 1.00 13.17 190 GLY A O 1
ATOM 1447 N N . ALA A 1 189 ? 25.102 -16.489 -39.421 1.00 13.22 191 ALA A N 1
ATOM 1448 C CA . ALA A 1 189 ? 25.765 -15.559 -40.335 1.00 13.52 191 ALA A CA 1
ATOM 1449 C C . ALA A 1 189 ? 24.797 -14.499 -40.822 1.00 15.66 191 ALA A C 1
ATOM 1450 O O . ALA A 1 189 ? 23.613 -14.784 -41.052 1.00 15.35 191 ALA A O 1
ATOM 1452 N N . TRP A 1 190 ? 25.309 -13.272 -40.964 1.00 15.93 192 TRP A N 1
ATOM 1453 C CA . TRP A 1 190 ? 24.562 -12.179 -41.596 1.00 15.76 192 TRP A CA 1
ATOM 1454 C C . TRP A 1 190 ? 25.527 -11.073 -41.991 1.00 17.92 192 TRP A C 1
ATOM 1455 O O . TRP A 1 190 ? 26.341 -10.641 -41.175 1.00 16.69 192 TRP A O 1
ATOM 1466 N N . GLU A 1 191 ? 25.413 -10.602 -43.228 1.00 20.85 193 GLU A N 1
ATOM 1467 C CA . GLU A 1 191 ? 26.299 -9.520 -43.730 1.00 25.92 193 GLU A CA 1
ATOM 1468 C C . GLU A 1 191 ? 25.962 -8.094 -43.205 1.00 24.73 193 GLU A C 1
ATOM 1469 O O . GLU A 1 191 ? 26.644 -7.113 -43.553 1.00 24.67 193 GLU A O 1
ATOM 1475 N N . GLU A 1 192 ? 24.931 -7.992 -42.367 1.00 23.38 194 GLU A N 1
ATOM 1476 C CA . GLU A 1 192 ? 24.551 -6.724 -41.707 1.00 22.84 194 GLU A CA 1
ATOM 1477 C C . GLU A 1 192 ? 24.142 -5.618 -42.682 1.00 21.99 194 GLU A C 1
ATOM 1478 O O . GLU A 1 192 ? 24.467 -4.429 -42.485 1.00 22.45 194 GLU A O 1
ATOM 1484 N N . ASP A 1 193 ? 23.427 -6.024 -43.724 1.00 18.55 195 ASP A N 1
ATOM 1485 C CA . ASP A 1 193 ? 22.841 -5.111 -44.667 1.00 18.58 195 ASP A CA 1
ATOM 1486 C C . ASP A 1 193 ? 21.474 -4.709 -44.079 1.00 14.50 195 ASP A C 1
ATOM 1487 O O . ASP A 1 193 ? 20.473 -5.370 -44.324 1.00 14.46 195 ASP A O 1
ATOM 1492 N N . TYR A 1 194 ? 21.463 -3.653 -43.262 1.00 14.09 196 TYR A N 1
ATOM 1493 C CA . TYR A 1 194 ? 20.218 -3.182 -42.601 1.00 13.54 196 TYR A CA 1
ATOM 1494 C C . TYR A 1 194 ? 19.287 -2.536 -43.618 1.00 14.93 196 TYR A C 1
ATOM 1495 O O . TYR A 1 194 ? 19.694 -1.608 -44.317 1.00 13.87 196 TYR A O 1
ATOM 1504 N N . PRO A 1 195 ? 18.028 -3.031 -43.709 1.00 12.84 197 PRO A N 1
ATOM 1505 C CA . PRO A 1 195 ? 17.058 -2.387 -44.585 1.00 12.97 197 PRO A CA 1
ATOM 1506 C C . PRO A 1 195 ? 16.694 -1.003 -44.070 1.00 11.34 197 PRO A C 1
ATOM 1507 O O . PRO A 1 195 ? 16.827 -0.722 -42.871 1.00 13.96 197 PRO A O 1
ATOM 1511 N N . LEU A 1 196 ? 16.244 -0.143 -44.990 1.00 11.97 198 LEU A N 1
ATOM 1512 C CA . LEU A 1 196 ? 15.572 1.083 -44.603 1.00 10.36 198 LEU A CA 1
ATOM 1513 C C . LEU A 1 196 ? 14.208 0.719 -44.025 1.00 10.87 198 LEU A C 1
ATOM 1514 O O . LEU A 1 196 ? 13.645 -0.359 -44.334 1.00 13.94 198 LEU A O 1
ATOM 1519 N N . TYR A 1 197 ? 13.663 1.609 -43.217 1.00 9.74 199 TYR A N 1
ATOM 1520 C CA . TYR A 1 197 ? 12.299 1.473 -42.748 1.00 9.47 199 TYR A CA 1
ATOM 1521 C C . TYR A 1 197 ? 11.347 1.196 -43.929 1.00 9.59 199 TYR A C 1
ATOM 1522 O O . TYR A 1 197 ? 11.354 1.921 -44.943 1.00 9.25 199 TYR A O 1
ATOM 1531 N N . HIS A 1 198 ? 10.563 0.119 -43.805 1.00 8.21 200 HIS A N 1
ATOM 1532 C CA . HIS A 1 198 ? 9.555 -0.209 -44.806 1.00 7.69 200 HIS A CA 1
ATOM 1533 C C . HIS A 1 198 ? 8.389 -0.934 -44.125 1.00 6.92 200 HIS A C 1
ATOM 1534 O O . HIS A 1 198 ? 8.415 -1.163 -42.901 1.00 9.65 200 HIS A O 1
ATOM 1541 N N . HIS A 1 199 ? 7.362 -1.260 -44.910 1.00 7.60 201 HIS A N 1
ATOM 1542 C CA . HIS A 1 199 ? 6.231 -2.017 -44.371 1.00 7.30 201 HIS A CA 1
ATOM 1543 C C . HIS A 1 199 ? 6.097 -3.364 -45.025 1.00 8.08 201 HIS A C 1
ATOM 1544 O O . HIS A 1 199 ? 6.618 -3.593 -46.109 1.00 8.02 201 HIS A O 1
ATOM 1551 N N . LEU A 1 200 ? 5.417 -4.274 -44.329 1.00 7.69 202 LEU A N 1
ATOM 1552 C CA . LEU A 1 200 ? 4.835 -5.447 -44.970 1.00 8.57 202 LEU A CA 1
ATOM 1553 C C . LEU A 1 200 ? 3.326 -5.313 -44.901 1.00 7.51 202 LEU A C 1
ATOM 1554 O O . LEU A 1 200 ? 2.774 -4.770 -43.918 1.00 8.56 202 LEU A O 1
ATOM 1559 N N . THR A 1 201 ? 2.650 -5.782 -45.938 1.00 7.65 203 THR A N 1
ATOM 1560 C CA . THR A 1 201 ? 1.216 -5.941 -45.864 1.00 8.91 203 THR A CA 1
ATOM 1561 C C . THR A 1 201 ? 0.877 -7.430 -45.742 1.00 8.31 203 THR A C 1
ATOM 1562 O O . THR A 1 201 ? 1.610 -8.291 -46.252 1.00 8.51 203 THR A O 1
ATOM 1566 N N . VAL A 1 202 ? -0.204 -7.726 -45.021 1.00 8.89 204 VAL A N 1
ATOM 1567 C CA . VAL A 1 202 ? -0.654 -9.113 -44.890 1.00 8.79 204 VAL A CA 1
ATOM 1568 C C . VAL A 1 202 ? -2.147 -9.221 -45.161 1.00 8.94 204 VAL A C 1
ATOM 1569 O O . VAL A 1 202 ? -2.941 -8.429 -44.637 1.00 8.61 204 VAL A O 1
ATOM 1573 N N . TRP A 1 203 ? -2.520 -10.216 -45.972 1.00 8.23 205 TRP A N 1
ATOM 1574 C CA . TRP A 1 203 ? -3.923 -10.557 -46.198 1.00 9.69 205 TRP A CA 1
ATOM 1575 C C . TRP A 1 203 ? -4.069 -12.059 -45.946 1.00 9.63 205 TRP A C 1
ATOM 1576 O O . TRP A 1 203 ? -3.211 -12.837 -46.356 1.00 10.74 205 TRP A O 1
ATOM 1587 N N . THR A 1 204 ? -5.150 -12.456 -45.268 1.00 8.52 206 THR A N 1
ATOM 1588 C CA . THR A 1 204 ? -5.342 -13.875 -44.907 1.00 9.83 206 THR A CA 1
ATOM 1589 C C . THR A 1 204 ? -6.780 -14.339 -45.093 1.00 11.10 206 THR A C 1
ATOM 1590 O O . THR A 1 204 ? -7.712 -13.601 -44.778 1.00 11.13 206 THR A O 1
ATOM 1594 N N . SER A 1 205 ? -6.935 -15.576 -45.593 1.00 9.94 207 SER A N 1
ATOM 1595 C CA . SER A 1 205 ? -8.222 -16.253 -45.658 1.00 13.26 207 SER A CA 1
ATOM 1596 C C . SER A 1 205 ? -8.154 -17.470 -44.736 1.00 12.87 207 SER A C 1
ATOM 1597 O O . SER A 1 205 ? -7.195 -18.228 -44.809 1.00 13.66 207 SER A O 1
ATOM 1600 N N . PHE A 1 206 ? -9.176 -17.642 -43.880 1.00 12.75 208 PHE A N 1
ATOM 1601 C CA . PHE A 1 206 ? -9.278 -18.809 -42.978 1.00 12.30 208 PHE A CA 1
ATOM 1602 C C . PHE A 1 206 ? -10.198 -19.839 -43.575 1.00 12.84 208 PHE A C 1
ATOM 1603 O O . PHE A 1 206 ? -11.195 -19.485 -44.211 1.00 12.92 208 PHE A O 1
ATOM 1611 N N . GLY A 1 207 ? -9.885 -21.110 -43.360 1.00 11.37 209 GLY A N 1
ATOM 1612 C CA . GLY A 1 207 ? -10.785 -22.196 -43.767 1.00 13.49 209 GLY A CA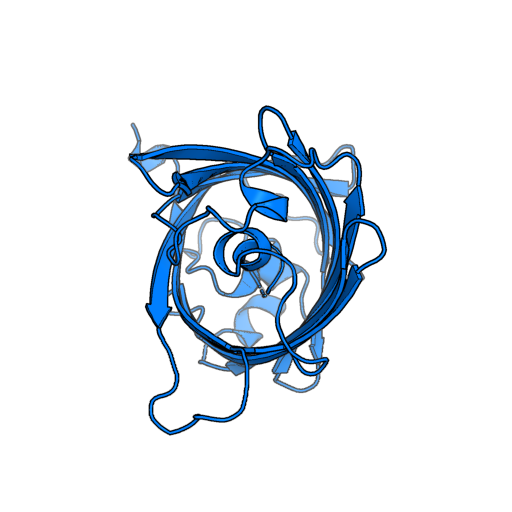 1
ATOM 1613 C C . GLY A 1 207 ? -10.686 -23.404 -42.866 1.00 13.91 209 GLY A C 1
ATOM 1614 O O . GLY A 1 207 ? -10.018 -23.366 -41.795 1.00 12.10 209 GLY A O 1
ATOM 1615 N N . LYS A 1 208 ? -11.368 -24.471 -43.292 1.00 14.70 210 LYS A N 1
ATOM 1616 C CA . LYS A 1 208 ? -11.277 -25.792 -42.678 1.00 15.23 210 LYS A CA 1
ATOM 1617 C C . LYS A 1 208 ? -10.979 -26.823 -43.760 1.00 18.77 210 LYS A C 1
ATOM 1618 O O . LYS A 1 208 ? -11.289 -26.611 -44.937 1.00 18.67 210 LYS A O 1
ATOM 1624 N N . ASP A 1 209 ? -10.384 -27.937 -43.349 1.00 18.20 211 ASP A N 1
ATOM 1625 C CA . ASP A 1 209 ? -10.170 -29.093 -44.227 1.00 18.63 211 ASP A CA 1
ATOM 1626 C C . ASP A 1 209 ? -11.466 -29.935 -44.259 1.00 21.76 211 ASP A C 1
ATOM 1627 O O . ASP A 1 209 ? -11.804 -30.575 -43.265 1.00 20.45 211 ASP A O 1
ATOM 1632 N N . PRO A 1 210 ? -12.186 -29.942 -45.422 1.00 23.96 212 PRO A N 1
ATOM 1633 C CA . PRO A 1 210 ? -13.484 -30.642 -45.491 1.00 26.06 212 PRO A CA 1
ATOM 1634 C C . PRO A 1 210 ? -13.361 -32.157 -45.292 1.00 26.38 212 PRO A C 1
ATOM 1635 O O . PRO A 1 210 ? -14.347 -32.816 -44.950 1.00 27.67 212 PRO A O 1
ATOM 1639 N N . ASP A 1 211 ? -12.155 -32.689 -45.488 1.00 25.10 213 ASP A N 1
ATOM 1640 C CA . ASP A 1 211 ? -11.892 -34.112 -45.301 1.00 26.29 213 ASP A CA 1
ATOM 1641 C C . ASP A 1 211 ? -11.501 -34.467 -43.859 1.00 25.72 213 ASP A C 1
ATOM 1642 O O . ASP A 1 211 ? -11.314 -35.645 -43.539 1.00 26.99 213 ASP A O 1
ATOM 1647 N N . ASP A 1 212 ? -11.377 -33.454 -42.991 1.00 23.66 214 ASP A N 1
ATOM 1648 C CA . ASP A 1 212 ? -10.941 -33.681 -41.608 1.00 23.35 214 ASP A CA 1
ATOM 1649 C C . ASP A 1 212 ? -12.065 -33.375 -40.612 1.00 23.39 214 ASP A C 1
ATOM 1650 O O . ASP A 1 212 ? -12.295 -32.212 -40.258 1.00 23.52 214 ASP A O 1
ATOM 1655 N N . ASP A 1 213 ? -12.754 -34.431 -40.162 1.00 25.33 215 ASP A N 1
ATOM 1656 C CA . ASP A 1 213 ? -13.821 -34.304 -39.156 1.00 26.74 215 ASP A CA 1
ATOM 1657 C C . ASP A 1 213 ? -13.330 -34.651 -37.757 1.00 27.44 215 ASP A C 1
ATOM 1658 O O . ASP A 1 213 ? -14.135 -34.771 -36.835 1.00 27.17 215 ASP A O 1
ATOM 1663 N N . GLU A 1 214 ? -12.019 -34.827 -37.597 1.00 25.90 216 GLU A N 1
ATOM 1664 C CA . GLU A 1 214 ? -11.478 -35.327 -36.332 1.00 25.65 216 GLU A CA 1
ATOM 1665 C C . GLU A 1 214 ? -10.746 -34.291 -35.498 1.00 23.37 216 GLU A C 1
ATOM 1666 O O . GLU A 1 214 ? -10.927 -34.244 -34.284 1.00 23.51 216 GLU A O 1
ATOM 1672 N N . THR A 1 215 ? -9.930 -33.453 -36.144 1.00 17.76 217 THR A N 1
ATOM 1673 C CA . THR A 1 215 ? -9.064 -32.516 -35.399 1.00 17.02 217 THR A CA 1
ATOM 1674 C C . THR A 1 215 ? -9.609 -31.095 -35.316 1.00 14.04 217 THR A C 1
ATOM 1675 O O . THR A 1 215 ? -10.404 -30.673 -36.155 1.00 14.66 217 THR A O 1
ATOM 1679 N N . ASP A 1 216 ? -9.154 -30.360 -34.292 1.00 12.49 218 ASP A N 1
ATOM 1680 C CA . ASP A 1 216 ? -9.354 -28.920 -34.224 1.00 10.91 218 ASP A CA 1
ATOM 1681 C C . ASP A 1 216 ? -8.176 -28.324 -34.998 1.00 9.53 218 ASP A C 1
ATOM 1682 O O . ASP A 1 216 ? -7.003 -28.555 -34.656 1.00 11.24 218 ASP A O 1
ATOM 1687 N N . HIS A 1 217 ? -8.498 -27.607 -36.071 1.00 10.38 219 HIS A N 1
ATOM 1688 C CA . HIS A 1 217 ? -7.471 -27.163 -37.021 1.00 10.18 219 HIS A CA 1
ATOM 1689 C C . HIS A 1 217 ? -7.852 -25.875 -37.738 1.00 12.22 219 HIS A C 1
ATOM 1690 O O . HIS A 1 217 ? -8.986 -25.429 -37.676 1.00 11.49 219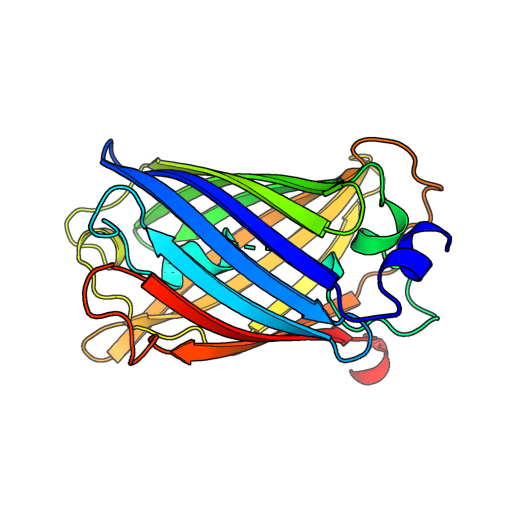 HIS A O 1
ATOM 1697 N N . LEU A 1 218 ? -6.864 -25.282 -38.405 1.00 11.87 220 LEU A N 1
ATOM 1698 C CA . LEU A 1 218 ? -7.022 -24.036 -39.128 1.00 10.67 220 LEU A CA 1
ATOM 1699 C C . LEU A 1 218 ? -6.329 -24.207 -40.465 1.00 9.54 220 LEU A C 1
ATOM 1700 O O . LEU A 1 218 ? -5.194 -24.669 -40.504 1.00 11.72 220 LEU A O 1
ATOM 1705 N N . THR A 1 219 ? -6.999 -23.844 -41.562 1.00 10.42 221 THR A N 1
ATOM 1706 C CA . THR A 1 219 ? -6.283 -23.717 -42.839 1.00 10.49 221 THR A CA 1
ATOM 1707 C C . THR A 1 219 ? -6.195 -22.236 -43.199 1.00 11.66 221 THR A C 1
ATOM 1708 O O . THR A 1 219 ? -7.101 -21.454 -42.877 1.00 10.88 221 THR A O 1
ATOM 1712 N N . ILE A 1 220 ? -5.091 -21.846 -43.834 1.00 11.58 222 ILE A N 1
ATOM 1713 C CA . ILE A 1 220 ? -4.966 -20.463 -44.327 1.00 10.40 222 ILE A CA 1
ATOM 1714 C C . ILE A 1 220 ? -4.437 -20.415 -45.749 1.00 9.99 222 ILE A C 1
ATOM 1715 O O . ILE A 1 220 ? -3.704 -21.304 -46.190 1.00 12.07 222 ILE A O 1
ATOM 1720 N N . VAL A 1 221 ? -4.846 -19.352 -46.447 1.00 10.14 223 VAL A N 1
ATOM 1721 C CA . VAL A 1 221 ? -4.146 -18.863 -47.617 1.00 10.30 223 VAL A CA 1
ATOM 1722 C C . VAL A 1 221 ? -3.785 -17.423 -47.229 1.00 9.11 223 VAL A C 1
ATOM 1723 O O . VAL A 1 221 ? -4.644 -16.675 -46.788 1.00 10.82 223 VAL A O 1
ATOM 1727 N N . GLU A 1 222 ? -2.505 -17.076 -47.329 1.00 8.90 224 GLU A N 1
ATOM 1728 C CA . GLU A 1 222 ? -2.057 -15.774 -46.868 1.00 8.21 224 GLU A CA 1
ATOM 1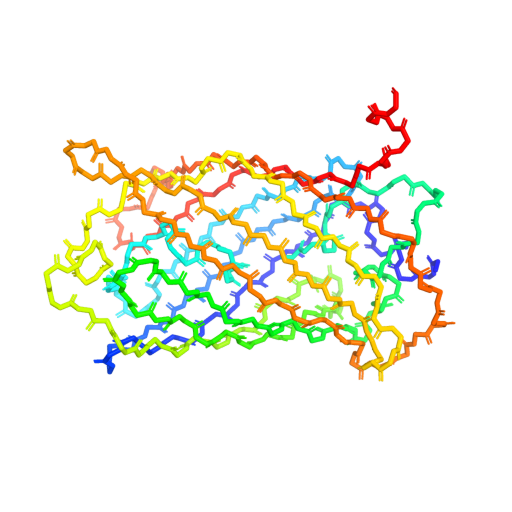729 C C . GLU A 1 222 ? -1.096 -15.167 -47.864 1.00 10.58 224 GLU A C 1
ATOM 1730 O O . GLU A 1 222 ? -0.297 -15.875 -48.488 1.00 11.22 224 GLU A O 1
ATOM 1736 N N . VAL A 1 223 ? -1.179 -13.847 -48.013 1.00 9.28 225 VAL A N 1
ATOM 1737 C CA . VAL A 1 223 ? -0.278 -13.129 -48.922 1.00 8.21 225 VAL A CA 1
ATOM 1738 C C . VAL A 1 223 ? 0.451 -12.026 -48.143 1.00 8.87 225 VAL A C 1
ATOM 1739 O O . VAL A 1 223 ? -0.185 -11.177 -47.501 1.00 8.55 225 VAL A O 1
ATOM 1743 N N . ILE A 1 224 ? 1.787 -12.079 -48.173 1.00 7.46 226 ILE A N 1
ATOM 1744 C CA . ILE A 1 224 ? 2.611 -11.079 -47.500 1.00 9.13 226 ILE A CA 1
ATOM 1745 C C . ILE A 1 224 ? 3.530 -10.390 -48.502 1.00 8.80 226 ILE A C 1
ATOM 1746 O O . ILE A 1 224 ? 4.196 -11.052 -49.318 1.00 8.36 226 ILE A O 1
ATOM 1751 N N . LYS A 1 225 ? 3.569 -9.061 -48.448 1.00 9.85 227 LYS A N 1
ATOM 1752 C CA . LYS A 1 225 ? 4.334 -8.277 -49.448 1.00 10.24 227 LYS A CA 1
ATOM 1753 C C . LYS A 1 225 ? 5.080 -7.137 -48.790 1.00 10.44 227 LYS A C 1
ATOM 1754 O O . LYS A 1 225 ? 4.532 -6.456 -47.924 1.00 10.87 227 LYS A O 1
ATOM 1760 N N . ALA A 1 226 ? 6.341 -6.943 -49.185 1.00 9.04 228 ALA A N 1
ATOM 1761 C CA . ALA A 1 226 ? 7.100 -5.753 -48.745 1.00 8.00 228 ALA A CA 1
ATOM 1762 C C . ALA A 1 226 ? 6.628 -4.547 -49.531 1.00 9.96 228 ALA A C 1
ATOM 1763 O O . ALA A 1 226 ? 6.335 -4.656 -50.744 1.00 11.72 228 ALA A O 1
ATOM 1765 N N . VAL A 1 227 ? 6.565 -3.402 -48.853 1.00 7.93 229 VAL A N 1
ATOM 1766 C CA . VAL A 1 227 ? 6.083 -2.159 -49.447 1.00 9.05 229 VAL A CA 1
ATOM 1767 C C . VAL A 1 227 ? 7.169 -1.109 -49.304 1.00 10.37 229 VAL A C 1
ATOM 1768 O O . VAL A 1 227 ? 7.677 -0.864 -48.201 1.00 9.98 229 VAL A O 1
ATOM 1772 N N . ASP A 1 228 ? 7.547 -0.513 -50.438 1.00 9.62 230 ASP A N 1
ATOM 1773 C CA . ASP A 1 228 ? 8.488 0.596 -50.447 1.00 10.46 230 ASP A CA 1
ATOM 1774 C C . ASP A 1 228 ? 7.709 1.851 -50.105 1.00 8.61 230 ASP A C 1
ATOM 1775 O O . ASP A 1 228 ? 6.738 2.189 -50.798 1.00 10.85 230 ASP A O 1
ATOM 1780 N N . LEU A 1 229 ? 8.122 2.543 -49.038 1.00 8.88 231 LEU A N 1
ATOM 1781 C CA . LEU A 1 229 ? 7.335 3.659 -48.535 1.00 7.33 231 LEU A CA 1
ATOM 1782 C C . LEU A 1 229 ? 7.373 4.866 -49.458 1.00 6.43 231 LEU A C 1
ATOM 1783 O O . LEU A 1 229 ? 6.634 5.820 -49.244 1.00 8.28 231 LEU A O 1
ATOM 1788 N N . GLU A 1 230 ? 8.232 4.837 -50.480 1.00 9.70 232 GLU A N 1
ATOM 1789 C CA . GLU A 1 230 ? 8.176 5.916 -51.471 1.00 11.46 232 GLU A CA 1
ATOM 1790 C C . GLU A 1 230 ? 6.848 5.879 -52.243 1.00 9.34 232 GLU A C 1
ATOM 1791 O O . GLU A 1 230 ? 6.427 6.899 -52.821 1.00 10.64 232 GLU A O 1
ATOM 1797 N N . THR A 1 231 ? 6.147 4.727 -52.208 1.00 7.77 233 THR A N 1
ATOM 1798 C CA . THR A 1 231 ? 4.834 4.626 -52.864 1.00 8.85 233 THR A CA 1
ATOM 1799 C C . THR A 1 231 ? 3.776 5.409 -52.091 1.00 9.49 233 THR A C 1
ATOM 1800 O O . THR A 1 231 ? 2.692 5.658 -52.596 1.00 11.70 233 THR A O 1
ATOM 1804 N N . TYR A 1 232 ? 4.099 5.796 -50.864 1.00 8.57 234 TYR A N 1
ATOM 1805 C CA . TYR A 1 232 ? 3.148 6.596 -50.057 1.00 8.15 234 TYR A CA 1
ATOM 1806 C C . TYR A 1 232 ? 3.210 8.081 -50.433 1.00 11.71 234 TYR A C 1
ATOM 1807 O O . TYR A 1 232 ? 2.260 8.837 -50.197 1.00 11.33 234 TYR A O 1
ATOM 1816 N N . ARG A 1 233 ? 4.352 8.496 -50.992 1.00 12.94 235 ARG A N 1
ATOM 1817 C CA . ARG A 1 233 ? 4.545 9.877 -51.471 1.00 14.12 235 ARG A CA 1
ATOM 1818 C C . ARG A 1 233 ? 3.627 10.169 -52.665 1.00 14.38 235 ARG A C 1
ATOM 1819 O O . ARG A 1 233 ? 3.134 9.254 -53.350 1.00 15.21 235 ARG A O 1
#

B-factor: mean 14.31, std 6.77, range [3.98, 44.95]

Nearest PDB structures (foldseek):
  2hpw-assembly1_A  TM=1.004E+00  e=1.416E-48  Clytia gregaria
  6s67-assembly2_D  TM=9.808E-01  e=3.804E-33  Aequorea australis
  6s68-assembly1_A-2  TM=9.649E-01  e=4.676E-29  Aequorea australis
  4w6p-assembly1_B  TM=9.735E-01  e=8.423E-29  synthetic construct
  4w6g-assembly1_A  TM=9.744E-01  e=2.202E-27  synthetic construct